Protein AF-A0A3A8P4K0-F1 (afdb_monomer_lite)

Foldseek 3Di:
DPPVVVVVVVVVLVVVLVVVLVPDDDPVVSVVVVVVSVVVVVVLVVVVVVPPPQQSVQVVVVCHSVHPPDPVPDDDPPDDPCLLVPFDLLLLLLLLLLLLLVLCVLQVLVVLLVLVLVCVVVVVFPDDDDPLNVLNVVLVVCVVVADDPVNSQLLCCLQPVDDDDDHDPPAHHPNCNVVLLLQLLVLLLQQLVQQVVLCVPVVDDDDPRRGPRDLVSNLVSLQVSSSSSSRRRDDCSSVNSVRSSVSSVSSLVSLQTPSLCVRQVHPHSSVSSQSSCVPPVVGGGPSVLSNLLSVLSSVVSSLSSPDSSPDPDPVVSCVSSNVSNVSSVSNLVSQCLHPNNVPDPPDDPVNCVVNVHDDPVVVD

Secondary structure (DSSP, 8-state):
--HHHHHHHHHHHHHHHHHHHHT---HHHHHHHHHHHHHHHHHHHHHHTTS-HHHHHHHHTTS-TT-SPPTTTS-------GGGTT--HHHHHHHHHHHHHHHHHHTTHHHHHHHHHHHHHTT-S---SSHHHHHHHHHHHTGGGSPPHHHHHHHHHHHH--SSSPPPTT----TTHHHHHHHHHHHHHHHHHHHHHHHHHH---SS----SS-HHHHHHHHHHHHHHHHHHS-STHHHHHHHHHHHHHHHHHHHTSHHHHHHTT-SSHHHHHHHHHHHHSSS---HHHHHHHHHHHHHHHHHHHH--S----HHHHHHHHTTHHHHHHHHHHHHHHSHHHHTSTT--HHHHHHTTPPPGGG--

Structure (mmCIF, N/CA/C/O backbone):
data_AF-A0A3A8P4K0-F1
#
_entry.id   AF-A0A3A8P4K0-F1
#
loop_
_atom_site.group_PDB
_atom_site.id
_atom_site.type_symbol
_atom_site.label_atom_id
_atom_site.label_alt_id
_atom_site.label_comp_id
_atom_site.label_asym_id
_atom_site.label_entity_id
_atom_site.label_seq_id
_atom_site.pdbx_PDB_ins_code
_atom_site.Cartn_x
_atom_site.Cartn_y
_atom_site.Cartn_z
_atom_site.occupancy
_atom_site.B_iso_or_equiv
_atom_site.auth_seq_id
_atom_site.auth_comp_id
_atom_site.auth_asym_id
_atom_site.auth_atom_id
_atom_site.pdbx_PDB_model_num
ATOM 1 N N . MET A 1 1 ? 43.597 -27.246 -51.447 1.00 44.84 1 MET A N 1
ATOM 2 C CA . MET A 1 1 ? 42.264 -27.846 -51.216 1.00 44.84 1 MET A CA 1
ATOM 3 C C . MET A 1 1 ? 42.474 -29.333 -50.995 1.00 44.84 1 MET A C 1
ATOM 5 O O . MET A 1 1 ? 43.061 -29.962 -51.866 1.00 44.84 1 MET A O 1
ATOM 9 N N . SER A 1 2 ? 42.143 -29.875 -49.819 1.00 38.47 2 SER A N 1
ATOM 10 C CA . SER A 1 2 ? 42.290 -31.319 -49.593 1.00 38.47 2 SER A CA 1
ATOM 11 C C . SER A 1 2 ? 41.204 -32.033 -50.402 1.00 38.47 2 SER A C 1
ATOM 13 O O . SER A 1 2 ? 40.048 -31.617 -50.393 1.00 38.47 2 SER A O 1
ATOM 15 N N . ILE A 1 3 ? 41.579 -33.081 -51.128 1.00 48.06 3 ILE A N 1
ATOM 16 C CA . ILE A 1 3 ? 40.696 -33.870 -52.005 1.00 48.06 3 ILE A CA 1
ATOM 17 C C . ILE A 1 3 ? 39.441 -34.377 -51.250 1.00 48.06 3 ILE A C 1
ATOM 19 O O . ILE A 1 3 ? 38.389 -34.578 -51.8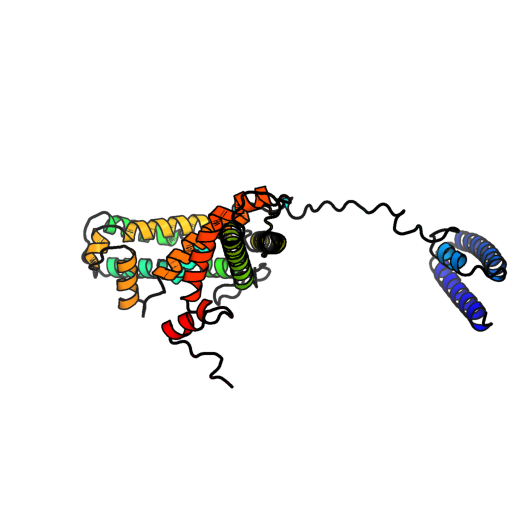48 1.00 48.06 3 ILE A O 1
ATOM 23 N N . GLY A 1 4 ? 39.501 -34.461 -49.914 1.00 52.75 4 GLY A N 1
ATOM 24 C CA . GLY A 1 4 ? 38.392 -34.894 -49.065 1.00 52.75 4 GLY A CA 1
ATOM 25 C C . GLY A 1 4 ? 37.209 -33.922 -48.935 1.00 52.75 4 GLY A C 1
ATOM 26 O O . GLY A 1 4 ? 36.108 -34.381 -48.639 1.00 52.75 4 GLY A O 1
ATOM 27 N N . THR A 1 5 ? 37.364 -32.608 -49.158 1.00 55.72 5 THR A N 1
ATOM 28 C CA . THR A 1 5 ? 36.230 -31.663 -49.020 1.00 55.72 5 THR A CA 1
ATOM 29 C C . THR A 1 5 ? 35.295 -31.679 -50.230 1.00 55.72 5 THR A C 1
ATOM 31 O O . THR A 1 5 ? 34.083 -31.560 -50.066 1.00 55.72 5 THR A O 1
ATOM 34 N N . ALA A 1 6 ? 35.831 -31.884 -51.436 1.00 55.81 6 ALA A N 1
ATOM 35 C CA . ALA A 1 6 ? 35.042 -31.974 -52.665 1.00 55.81 6 ALA A CA 1
ATOM 36 C C . ALA A 1 6 ? 34.204 -33.265 -52.719 1.00 55.81 6 ALA A C 1
ATOM 38 O O . ALA A 1 6 ? 33.018 -33.223 -53.045 1.00 55.81 6 ALA A O 1
ATOM 39 N N . GLU A 1 7 ? 34.782 -34.401 -52.313 1.00 65.50 7 GLU A N 1
ATOM 40 C CA . GLU A 1 7 ? 34.057 -35.676 -52.237 1.00 65.50 7 GLU A CA 1
ATOM 41 C C . GLU A 1 7 ? 32.948 -35.657 -51.174 1.00 65.50 7 GLU A C 1
ATOM 43 O O . GLU A 1 7 ? 31.868 -36.212 -51.386 1.00 65.50 7 GLU A O 1
ATOM 48 N N . ALA A 1 8 ? 33.180 -34.995 -50.035 1.00 65.81 8 ALA A N 1
ATOM 49 C CA . ALA A 1 8 ? 32.164 -34.837 -48.996 1.00 65.81 8 ALA A CA 1
ATOM 50 C C . ALA A 1 8 ? 30.967 -34.000 -49.487 1.00 65.81 8 ALA A C 1
ATOM 52 O O . ALA A 1 8 ? 29.817 -34.381 -49.255 1.00 65.81 8 ALA A O 1
ATOM 53 N N . LEU A 1 9 ? 31.225 -32.908 -50.218 1.00 60.09 9 LEU A N 1
ATOM 54 C CA . LEU A 1 9 ? 30.185 -32.065 -50.818 1.00 60.09 9 LEU A CA 1
ATOM 55 C C . LEU A 1 9 ? 29.363 -32.821 -51.870 1.00 60.09 9 LEU A C 1
ATOM 57 O O . LEU A 1 9 ? 28.135 -32.756 -51.845 1.00 60.09 9 LEU A O 1
ATOM 61 N N . GLN A 1 10 ? 30.011 -33.604 -52.737 1.00 69.81 10 GLN A N 1
ATOM 62 C CA . GLN A 1 10 ? 29.318 -34.427 -53.736 1.00 69.81 10 GLN A CA 1
ATOM 63 C C . GLN A 1 10 ? 28.408 -35.485 -53.095 1.00 69.81 10 GLN A C 1
ATOM 65 O O . GLN A 1 10 ? 27.288 -35.710 -53.561 1.00 69.81 10 GLN A O 1
ATOM 70 N N . ARG A 1 11 ? 28.848 -36.113 -51.995 1.00 75.38 11 ARG A N 1
ATOM 71 C CA . ARG A 1 11 ? 28.035 -37.097 -51.258 1.00 75.38 11 ARG A CA 1
ATOM 72 C C . ARG A 1 11 ? 26.811 -36.458 -50.608 1.00 75.38 11 ARG A C 1
ATOM 74 O O . ARG A 1 11 ? 25.717 -37.008 -50.732 1.00 75.38 11 ARG A O 1
ATOM 81 N N . LEU A 1 12 ? 26.981 -35.303 -49.962 1.00 75.31 12 LEU A N 1
ATOM 82 C CA . LEU A 1 12 ? 25.878 -34.565 -49.338 1.00 75.31 12 LEU A CA 1
ATOM 83 C C . LEU A 1 12 ? 24.854 -34.097 -50.377 1.00 75.31 12 LEU A C 1
ATOM 85 O O . LEU A 1 12 ? 23.656 -34.296 -50.190 1.00 75.31 12 LEU A O 1
ATOM 89 N N . PHE A 1 13 ? 25.315 -33.566 -51.511 1.00 71.94 13 PHE A N 1
ATOM 90 C CA . PHE A 1 13 ? 24.434 -33.134 -52.595 1.00 71.94 13 PHE A CA 1
ATOM 91 C C . PHE A 1 13 ? 23.664 -34.311 -53.214 1.00 71.94 13 PHE A C 1
ATOM 93 O O . PHE A 1 13 ? 22.455 -34.233 -53.431 1.00 71.94 13 PHE A O 1
ATOM 100 N N . SER A 1 14 ? 24.333 -35.453 -53.400 1.00 76.44 14 SER A N 1
ATOM 101 C CA . SER A 1 14 ? 23.706 -36.695 -53.876 1.00 76.44 14 SER A CA 1
ATOM 102 C C . SER A 1 14 ? 22.677 -37.264 -52.894 1.00 76.44 14 SER A C 1
ATOM 104 O O . SER A 1 14 ? 21.729 -37.943 -53.295 1.00 76.44 14 SER A O 1
ATOM 106 N N . GLN A 1 15 ? 22.863 -37.046 -51.592 1.00 81.06 15 GLN A N 1
ATOM 107 C CA . GLN A 1 15 ? 21.887 -37.429 -50.578 1.00 81.06 15 GLN A CA 1
ATOM 108 C C . GLN A 1 15 ? 20.673 -36.495 -50.604 1.00 81.06 15 GLN A C 1
ATOM 110 O O . GLN A 1 15 ? 19.550 -36.975 -50.743 1.00 81.06 15 GLN A O 1
ATOM 115 N N . TRP A 1 16 ? 20.896 -35.181 -50.587 1.00 80.06 16 TRP A N 1
ATOM 116 C CA . TRP A 1 16 ? 19.832 -34.179 -50.658 1.00 80.06 16 TRP A CA 1
ATOM 117 C C . TRP A 1 16 ? 18.970 -34.326 -51.920 1.00 80.06 16 TRP A C 1
ATOM 119 O O . TRP A 1 16 ? 17.744 -34.338 -51.842 1.00 80.06 16 TRP A O 1
ATOM 129 N N . LYS A 1 17 ? 19.590 -34.546 -53.087 1.00 77.00 17 LYS A N 1
ATOM 130 C CA . LYS A 1 17 ? 18.880 -34.779 -54.356 1.00 77.00 17 LYS A CA 1
ATOM 131 C C . LYS A 1 17 ? 17.919 -35.968 -54.270 1.00 77.00 17 LYS A C 1
ATOM 133 O O . LYS A 1 17 ? 16.814 -35.903 -54.803 1.00 77.00 17 LYS A O 1
ATOM 138 N N . ARG A 1 18 ? 18.313 -37.043 -53.577 1.00 78.44 18 ARG A N 1
ATOM 139 C CA . ARG A 1 18 ? 17.447 -38.212 -53.348 1.00 78.44 18 ARG A CA 1
ATOM 140 C C . ARG A 1 18 ? 16.276 -37.881 -52.425 1.00 78.44 18 ARG A C 1
ATOM 142 O O . ARG A 1 18 ? 15.163 -38.308 -52.707 1.00 78.44 18 ARG A O 1
ATOM 149 N N . GLU A 1 19 ? 16.511 -37.106 -51.372 1.00 79.19 19 GLU A N 1
ATOM 150 C CA . GLU A 1 19 ? 15.469 -36.686 -50.425 1.00 79.19 19 GLU A CA 1
ATOM 151 C C . GLU A 1 19 ? 14.439 -35.748 -51.079 1.00 79.19 19 GLU A C 1
ATOM 153 O O . GLU A 1 19 ? 13.236 -35.938 -50.913 1.00 79.19 19 GLU A O 1
ATOM 158 N N . VAL A 1 20 ? 14.885 -34.788 -51.895 1.00 74.94 20 VAL A N 1
ATOM 159 C CA . VAL A 1 20 ? 13.988 -33.871 -52.619 1.00 74.94 20 VAL A CA 1
ATOM 160 C C . VAL A 1 20 ? 13.149 -34.610 -53.659 1.00 74.94 20 VAL A C 1
ATOM 162 O O . VAL A 1 20 ? 11.939 -34.404 -53.727 1.00 74.94 20 VAL A O 1
ATOM 165 N N . LEU A 1 21 ? 13.756 -35.513 -54.438 1.00 74.44 21 LEU A N 1
ATOM 166 C CA . LEU A 1 21 ? 13.030 -36.289 -55.450 1.00 74.44 21 LEU A CA 1
ATOM 167 C C . LEU A 1 21 ? 12.043 -37.294 -54.832 1.00 74.44 21 LEU A C 1
ATOM 169 O O . LEU A 1 21 ? 11.020 -37.601 -55.449 1.00 74.44 21 LEU A O 1
ATOM 173 N N . ALA A 1 22 ? 12.302 -37.771 -53.610 1.00 76.81 22 ALA A N 1
ATOM 174 C CA . ALA A 1 22 ? 11.376 -38.635 -52.879 1.00 76.81 22 ALA A CA 1
ATOM 175 C C . ALA A 1 22 ? 10.067 -37.915 -52.497 1.00 76.81 22 ALA A C 1
ATOM 177 O O . ALA A 1 22 ? 9.015 -38.552 -52.484 1.00 76.81 22 ALA A O 1
ATOM 178 N N . ASN A 1 23 ? 10.112 -36.597 -52.265 1.00 73.56 23 ASN A N 1
ATOM 179 C CA . ASN A 1 23 ? 8.965 -35.793 -51.823 1.00 73.56 23 ASN A CA 1
ATOM 180 C C . ASN A 1 23 ? 8.036 -35.309 -52.954 1.00 73.56 23 ASN A C 1
ATOM 182 O O . ASN A 1 23 ? 6.981 -34.744 -52.672 1.00 73.56 23 ASN A O 1
ATOM 186 N N . VAL A 1 24 ? 8.392 -35.524 -54.223 1.00 75.06 24 VAL A N 1
ATOM 187 C CA . VAL A 1 24 ? 7.556 -35.153 -55.380 1.00 75.06 24 VAL A CA 1
ATOM 188 C C . VAL A 1 24 ? 6.712 -36.359 -55.788 1.00 75.06 24 VAL A C 1
ATOM 190 O O . VAL A 1 24 ? 7.262 -37.439 -55.947 1.00 75.06 24 VAL A O 1
ATOM 193 N N . SER A 1 25 ? 5.394 -36.223 -55.937 1.00 65.38 25 SER A N 1
ATOM 194 C CA . SER A 1 25 ? 4.486 -37.360 -56.182 1.00 65.38 25 SER A CA 1
ATOM 195 C C . SER A 1 25 ? 4.245 -37.680 -57.662 1.00 65.38 25 SER A C 1
ATOM 197 O O . SER A 1 25 ? 3.829 -38.797 -57.964 1.00 65.38 25 SER A O 1
ATOM 199 N N . SER A 1 26 ? 4.511 -36.746 -58.582 1.00 74.31 26 SER A N 1
ATOM 200 C CA . SER A 1 26 ? 4.302 -36.945 -60.019 1.00 74.31 26 SER A CA 1
ATOM 201 C C . SER A 1 26 ? 5.615 -37.268 -60.752 1.00 74.31 26 SER A C 1
ATOM 203 O O . SER A 1 26 ? 6.647 -36.623 -60.552 1.00 74.31 26 SER A O 1
ATOM 205 N N . ASP A 1 27 ? 5.596 -38.286 -61.619 1.00 69.75 27 ASP A N 1
ATOM 206 C CA . ASP A 1 27 ? 6.808 -38.755 -62.313 1.00 69.75 27 ASP A CA 1
ATOM 207 C C . ASP A 1 27 ? 7.283 -37.795 -63.418 1.00 69.75 27 ASP A C 1
ATOM 209 O O . ASP A 1 27 ? 8.471 -37.757 -63.745 1.00 69.75 27 ASP A O 1
ATOM 213 N N . VAL A 1 28 ? 6.380 -36.967 -63.954 1.00 71.69 28 VAL A N 1
ATOM 214 C CA . VAL A 1 28 ? 6.705 -35.951 -64.968 1.00 71.69 28 VAL A CA 1
ATOM 215 C C . VAL A 1 28 ? 7.456 -34.774 -64.336 1.00 71.69 28 VAL A C 1
ATOM 217 O O . VAL A 1 28 ? 8.510 -34.386 -64.839 1.00 71.69 28 VAL A O 1
ATOM 220 N N . GLU A 1 29 ? 6.993 -34.262 -63.190 1.00 70.69 29 GLU A N 1
ATOM 221 C CA . GLU A 1 29 ? 7.678 -33.171 -62.479 1.00 70.69 29 GLU A CA 1
ATOM 222 C C . GLU A 1 29 ? 9.011 -33.642 -61.887 1.00 70.69 29 GLU A C 1
ATOM 224 O O . GLU A 1 29 ? 9.989 -32.893 -61.903 1.00 70.69 29 GLU A O 1
ATOM 229 N N . ARG A 1 30 ? 9.099 -34.906 -61.440 1.00 72.69 30 ARG A N 1
ATOM 230 C CA . ARG A 1 30 ? 10.373 -35.519 -61.027 1.00 72.69 30 ARG A CA 1
ATOM 231 C C . ARG A 1 30 ? 11.410 -35.494 -62.144 1.00 72.69 30 ARG A C 1
ATOM 233 O O . ARG A 1 30 ? 12.556 -35.128 -61.889 1.00 72.69 30 ARG A O 1
ATOM 240 N N . ALA A 1 31 ? 11.032 -35.871 -63.365 1.00 73.56 31 ALA A N 1
ATOM 241 C CA . ALA A 1 31 ? 11.956 -35.915 -64.497 1.00 73.56 31 ALA A CA 1
ATOM 242 C C . ALA A 1 31 ? 12.445 -34.514 -64.904 1.00 73.56 31 ALA A C 1
ATOM 244 O O . ALA A 1 31 ? 13.610 -34.339 -65.272 1.00 73.56 31 ALA A O 1
ATOM 245 N N . GLU A 1 32 ? 11.576 -33.508 -64.814 1.00 78.62 32 GLU A N 1
ATOM 246 C CA . GLU A 1 32 ? 11.914 -32.122 -65.134 1.00 78.62 32 GLU A CA 1
ATOM 247 C C . GLU A 1 32 ? 12.803 -31.483 -64.058 1.00 78.62 32 GLU A C 1
ATOM 249 O O . GLU A 1 32 ? 13.857 -30.923 -64.376 1.00 78.62 32 GLU A O 1
ATOM 254 N N . LEU A 1 33 ? 12.473 -31.683 -62.779 1.00 76.81 33 LEU A N 1
ATOM 255 C CA . LEU A 1 33 ? 13.314 -31.274 -61.652 1.00 76.81 33 LEU A CA 1
ATOM 256 C C . LEU A 1 33 ? 14.677 -31.967 -61.680 1.00 76.81 33 LEU A C 1
ATOM 258 O O . LEU A 1 33 ? 15.701 -31.331 -61.446 1.00 76.81 33 LEU A O 1
ATOM 262 N N . GLN A 1 34 ? 14.729 -33.254 -62.025 1.00 77.81 34 GLN A N 1
ATOM 263 C CA . GLN A 1 34 ? 15.989 -33.986 -62.129 1.00 77.81 34 GLN A CA 1
ATOM 264 C C . GLN A 1 34 ? 16.901 -33.412 -63.222 1.00 77.81 34 GLN A C 1
ATOM 266 O O . GLN A 1 34 ? 18.114 -33.328 -63.008 1.00 77.81 34 GLN A O 1
ATOM 271 N N . LYS A 1 35 ? 16.341 -32.975 -64.360 1.00 79.94 35 LYS A N 1
ATOM 272 C CA . LYS A 1 35 ? 17.098 -32.291 -65.421 1.00 79.94 35 LYS A CA 1
ATOM 273 C C . LYS A 1 35 ? 17.620 -30.932 -64.961 1.00 79.94 35 LYS A C 1
ATOM 275 O O . LYS A 1 35 ? 18.798 -30.645 -65.161 1.00 79.94 35 LYS A O 1
ATOM 280 N N . GLN A 1 36 ? 16.782 -30.125 -64.312 1.00 77.69 36 GLN A N 1
ATOM 281 C CA . GLN A 1 36 ? 17.182 -28.809 -63.802 1.00 77.69 36 GLN A CA 1
ATOM 282 C C . GLN A 1 36 ? 18.269 -28.922 -62.722 1.00 77.69 36 GLN A C 1
ATOM 284 O O . GLN A 1 36 ? 19.252 -28.183 -62.749 1.00 77.69 36 GLN A O 1
ATOM 289 N N . LEU A 1 37 ? 18.146 -29.901 -61.821 1.00 76.06 37 LEU A N 1
ATOM 290 C CA . LEU A 1 37 ? 19.140 -30.173 -60.784 1.00 76.06 37 LEU A CA 1
ATOM 291 C C . LEU A 1 37 ? 20.459 -30.690 -61.366 1.00 76.06 37 LEU A C 1
ATOM 293 O O . LEU A 1 37 ? 21.514 -30.286 -60.896 1.00 76.06 37 LEU A O 1
ATOM 297 N N . ALA A 1 38 ? 20.423 -31.550 -62.389 1.00 74.69 38 ALA A N 1
ATOM 298 C CA . ALA A 1 38 ? 21.635 -32.040 -63.050 1.00 74.69 38 ALA A CA 1
ATOM 299 C C . ALA A 1 38 ? 22.376 -30.932 -63.820 1.00 74.69 38 ALA A C 1
ATOM 301 O O . ALA A 1 38 ? 23.604 -30.881 -63.786 1.00 74.69 38 ALA A O 1
ATOM 302 N N . LEU A 1 39 ? 21.642 -30.023 -64.472 1.00 77.31 39 LEU A N 1
ATOM 303 C CA . LEU A 1 39 ? 22.224 -28.847 -65.126 1.00 77.31 39 LEU A CA 1
ATOM 304 C C . LEU A 1 39 ? 22.904 -27.926 -64.106 1.00 77.31 39 LEU A C 1
ATOM 306 O O . LEU A 1 39 ? 24.055 -27.541 -64.299 1.00 77.31 39 LEU A O 1
ATOM 310 N N . ARG A 1 40 ? 22.236 -27.644 -62.981 1.00 67.25 40 ARG A N 1
ATOM 311 C CA . ARG A 1 40 ? 22.815 -26.825 -61.908 1.00 67.25 40 ARG A CA 1
ATOM 312 C C . ARG A 1 40 ? 23.999 -27.485 -61.216 1.00 67.25 40 ARG A C 1
ATOM 314 O O . ARG A 1 40 ? 24.968 -26.804 -60.912 1.00 67.25 40 ARG A O 1
ATOM 321 N N . GLU A 1 41 ? 23.964 -28.796 -61.011 1.00 71.19 41 GLU A N 1
ATOM 322 C CA . GLU A 1 41 ? 25.090 -29.562 -60.467 1.00 71.19 41 GLU A CA 1
ATOM 323 C C . GLU A 1 41 ? 26.337 -29.447 -61.359 1.00 71.19 41 GLU A C 1
ATOM 325 O O . GLU A 1 41 ? 27.434 -29.206 -60.857 1.00 71.19 41 GLU A O 1
ATOM 330 N N . GLY A 1 42 ? 26.164 -29.533 -62.683 1.00 68.06 42 GLY A N 1
ATOM 331 C CA . GLY A 1 42 ? 27.246 -29.333 -63.650 1.00 68.06 42 GLY A CA 1
ATOM 332 C C . GLY A 1 42 ? 27.833 -27.919 -63.614 1.00 68.06 42 GLY A C 1
ATOM 333 O O . GLY A 1 42 ? 29.053 -27.761 -63.587 1.00 68.06 42 GLY A O 1
ATOM 334 N N . GLU A 1 43 ? 26.982 -26.892 -63.543 1.00 67.50 43 GLU A N 1
ATOM 335 C CA . GLU A 1 43 ? 27.415 -25.491 -63.408 1.00 67.50 43 GLU A CA 1
ATOM 336 C C . GLU A 1 43 ? 28.159 -25.228 -62.088 1.00 67.50 43 GLU A C 1
ATOM 338 O O . GLU A 1 43 ? 29.146 -24.489 -62.060 1.00 67.50 43 GLU A O 1
ATOM 343 N N . LEU A 1 44 ? 27.715 -25.847 -60.992 1.00 60.16 44 LEU A N 1
ATOM 344 C CA . LEU A 1 44 ? 28.314 -25.698 -59.664 1.00 60.16 44 LEU A CA 1
ATOM 345 C C . LEU A 1 44 ? 29.660 -26.422 -59.550 1.00 60.16 44 LEU A C 1
ATOM 347 O O . LEU A 1 44 ? 30.590 -25.895 -58.946 1.00 60.16 44 LEU A O 1
ATOM 351 N N . LEU A 1 45 ? 29.805 -27.599 -60.163 1.00 66.12 45 LEU A N 1
ATOM 352 C CA . LEU A 1 45 ? 31.084 -28.314 -60.202 1.00 66.12 45 LEU A CA 1
ATOM 353 C C . LEU A 1 45 ? 32.111 -27.608 -61.097 1.00 66.12 45 LEU A C 1
ATOM 355 O O . LEU A 1 45 ? 33.285 -27.554 -60.737 1.00 66.12 45 LEU A O 1
ATOM 359 N N . ALA A 1 46 ? 31.670 -27.027 -62.217 1.00 64.69 46 ALA A N 1
ATOM 360 C CA . ALA A 1 46 ? 32.531 -26.246 -63.106 1.00 64.69 46 ALA A CA 1
ATOM 361 C C . ALA A 1 46 ? 32.982 -24.914 -62.478 1.00 64.69 46 ALA A C 1
ATOM 363 O O . ALA A 1 46 ? 34.110 -24.482 -62.686 1.00 64.69 46 ALA A O 1
ATOM 364 N N . SER A 1 47 ? 32.131 -24.273 -61.672 1.00 57.25 47 SER A N 1
ATOM 365 C CA . SER A 1 47 ? 32.485 -23.039 -60.950 1.00 57.25 47 SER A CA 1
ATOM 366 C C . SER A 1 47 ? 33.275 -23.293 -59.657 1.00 57.25 47 SER A C 1
ATOM 368 O O . SER A 1 47 ? 34.018 -22.422 -59.206 1.00 57.25 47 SER A O 1
ATOM 370 N N . ALA A 1 48 ? 33.196 -24.499 -59.082 1.00 53.25 48 ALA A N 1
ATOM 371 C CA . ALA A 1 48 ? 33.988 -24.902 -57.919 1.00 53.25 48 ALA A CA 1
ATOM 372 C C . ALA A 1 48 ? 35.485 -25.118 -58.211 1.00 53.25 48 ALA A C 1
ATOM 374 O O . ALA A 1 48 ? 36.301 -25.004 -57.291 1.00 53.25 48 ALA A O 1
ATOM 375 N N . SER A 1 49 ? 35.875 -25.392 -59.463 1.00 56.75 49 SER A N 1
ATOM 376 C CA . SER A 1 49 ? 37.288 -25.537 -59.847 1.00 56.75 49 SER A CA 1
ATOM 377 C C . SER A 1 49 ? 38.064 -24.216 -59.923 1.00 56.75 49 SER A C 1
ATOM 379 O O . SER A 1 49 ? 39.290 -24.251 -59.858 1.00 56.75 49 SER A O 1
ATOM 381 N N . ASP A 1 50 ? 37.380 -23.068 -59.969 1.00 56.69 50 ASP A N 1
ATOM 382 C CA . ASP A 1 50 ? 37.992 -21.731 -60.092 1.00 56.69 50 ASP A CA 1
ATOM 383 C C . ASP A 1 50 ? 38.421 -21.099 -58.746 1.00 56.69 50 ASP A C 1
ATOM 385 O O . ASP A 1 50 ? 38.872 -19.957 -58.690 1.00 56.69 50 ASP A O 1
ATOM 389 N N . GLY A 1 51 ? 38.328 -21.830 -57.627 1.00 53.28 51 GLY A N 1
ATOM 390 C CA . GLY A 1 51 ? 38.960 -21.445 -56.353 1.00 53.28 51 GLY A CA 1
ATOM 391 C C . GLY A 1 51 ? 38.268 -20.341 -55.534 1.00 53.28 51 GLY A C 1
ATOM 392 O O . GLY A 1 51 ? 38.711 -20.049 -54.423 1.00 53.28 51 GLY A O 1
ATOM 393 N N . SER A 1 52 ? 37.156 -19.773 -56.007 1.00 53.44 52 SER A N 1
ATOM 394 C CA . SER A 1 52 ? 36.322 -18.808 -55.269 1.00 53.44 52 SER A CA 1
ATOM 395 C C . SER A 1 52 ? 35.286 -19.520 -54.385 1.00 53.44 52 SER A C 1
ATOM 397 O O . SER A 1 52 ? 34.108 -19.621 -54.719 1.00 53.44 52 SER A O 1
ATOM 399 N N . THR A 1 53 ? 35.708 -20.053 -53.239 1.00 53.66 53 THR A N 1
ATOM 400 C CA . THR A 1 53 ? 34.839 -20.874 -52.370 1.00 53.66 53 THR A CA 1
ATOM 401 C C . THR A 1 53 ? 33.813 -20.086 -51.552 1.00 53.66 53 THR A C 1
ATOM 403 O O . THR A 1 53 ? 32.823 -20.665 -51.105 1.00 53.66 53 THR A O 1
ATOM 406 N N . ALA A 1 54 ? 34.006 -18.777 -51.365 1.00 52.97 54 ALA A N 1
ATOM 407 C CA . ALA A 1 54 ? 33.114 -17.949 -50.549 1.00 52.97 54 ALA A CA 1
ATOM 408 C C . ALA A 1 54 ? 31.758 -17.668 -51.225 1.00 52.97 54 ALA A C 1
ATOM 410 O O . ALA A 1 54 ? 30.732 -17.657 -50.549 1.00 52.97 54 ALA A O 1
ATOM 411 N N . SER A 1 55 ? 31.741 -17.500 -52.551 1.00 53.81 55 SER A N 1
ATOM 412 C CA . SER A 1 55 ? 30.527 -17.210 -53.330 1.00 53.81 55 SER A CA 1
ATOM 413 C C . SER A 1 55 ? 29.662 -18.447 -53.603 1.00 53.81 55 SER A C 1
ATOM 415 O O . SER A 1 55 ? 28.465 -18.324 -53.844 1.00 53.81 55 SER A O 1
ATOM 417 N N . LEU A 1 56 ? 30.239 -19.653 -53.536 1.00 57.25 56 LEU A N 1
ATOM 418 C CA . LEU A 1 56 ? 29.524 -20.913 -53.780 1.00 57.25 56 LEU A CA 1
ATOM 419 C C . LEU A 1 56 ? 28.560 -21.263 -52.642 1.00 57.25 56 LEU A C 1
ATOM 421 O O . LEU A 1 56 ? 27.460 -21.752 -52.885 1.00 57.25 56 LEU A O 1
ATOM 425 N N . PHE A 1 57 ? 28.951 -20.994 -51.393 1.00 60.09 57 PHE A N 1
ATOM 426 C CA . PHE A 1 57 ? 28.095 -21.268 -50.238 1.00 60.09 57 PHE A CA 1
ATOM 427 C C . PHE A 1 57 ? 26.931 -20.272 -50.131 1.00 60.09 57 PHE A C 1
ATOM 429 O O . PHE A 1 57 ? 25.819 -20.663 -49.782 1.00 60.09 57 PHE A O 1
ATOM 436 N N . SER A 1 58 ? 27.151 -18.997 -50.465 1.00 60.62 58 SER A N 1
ATOM 437 C CA . SER A 1 58 ? 26.085 -17.990 -50.468 1.00 60.62 58 SER A CA 1
ATOM 438 C C . SER A 1 58 ? 25.058 -18.226 -51.573 1.00 60.62 58 SER A C 1
ATOM 440 O O . SER A 1 58 ? 23.864 -18.059 -51.331 1.00 60.62 58 SER A O 1
ATOM 442 N N . ASP A 1 59 ? 25.496 -18.676 -52.751 1.00 64.12 59 ASP A N 1
ATOM 443 C CA . ASP A 1 59 ? 24.598 -19.012 -53.859 1.00 64.12 59 ASP A CA 1
ATOM 444 C C . ASP A 1 59 ? 23.759 -20.266 -53.537 1.00 64.12 59 ASP A C 1
ATOM 446 O O . ASP A 1 59 ? 22.550 -20.280 -53.759 1.00 64.12 59 ASP A O 1
ATOM 450 N N . LEU A 1 60 ? 24.356 -21.273 -52.878 1.00 67.06 60 LEU A N 1
ATOM 451 C CA . LEU A 1 60 ? 23.639 -22.450 -52.357 1.00 67.06 60 LEU A CA 1
ATOM 452 C C . LEU A 1 60 ? 22.587 -22.104 -51.287 1.00 67.06 60 LEU A C 1
ATOM 454 O O . LEU A 1 60 ? 21.561 -22.774 -51.198 1.00 67.06 60 LEU A O 1
ATOM 458 N N . MET A 1 61 ? 22.820 -21.059 -50.491 1.00 65.75 61 MET A N 1
ATOM 459 C CA . MET A 1 61 ? 21.887 -20.564 -49.468 1.00 65.75 61 MET A CA 1
ATOM 460 C C . MET A 1 61 ? 20.817 -19.607 -50.030 1.00 65.75 61 MET A C 1
ATOM 462 O O . MET A 1 61 ? 20.020 -19.070 -49.262 1.00 65.75 61 MET A O 1
ATOM 466 N N . GLY A 1 62 ? 20.793 -19.367 -51.348 1.00 67.69 62 GLY A N 1
ATOM 467 C CA . GLY A 1 62 ? 19.839 -18.459 -51.993 1.00 67.69 62 GLY A CA 1
ATOM 468 C C . GLY A 1 62 ? 20.133 -16.969 -51.778 1.00 67.69 62 GLY A C 1
ATOM 469 O O . GLY A 1 62 ? 19.268 -16.135 -52.027 1.00 67.69 62 GLY A O 1
ATOM 470 N N . LEU A 1 63 ? 21.342 -16.624 -51.324 1.00 67.56 63 LEU A N 1
ATOM 471 C CA . LEU A 1 63 ? 21.796 -15.242 -51.113 1.00 67.56 63 LEU A CA 1
ATOM 472 C C . LEU A 1 63 ? 22.416 -14.631 -52.382 1.00 67.56 63 LEU A C 1
ATOM 474 O O . LEU A 1 63 ? 22.770 -13.457 -52.398 1.00 67.56 63 LEU A O 1
ATOM 478 N N . GLY A 1 64 ? 22.511 -15.419 -53.457 1.00 68.50 64 GLY A N 1
ATOM 479 C CA . GLY A 1 64 ? 23.029 -15.004 -54.753 1.00 68.50 64 GLY A CA 1
ATOM 480 C C . GLY A 1 64 ? 24.558 -14.982 -54.839 1.00 68.50 64 GLY A C 1
ATOM 481 O O . GLY A 1 64 ? 25.290 -15.205 -53.868 1.00 68.50 64 GLY A O 1
ATOM 482 N N . LYS A 1 65 ? 25.039 -14.694 -56.054 1.00 61.50 65 LYS A N 1
ATOM 483 C CA . LYS A 1 65 ? 26.466 -14.696 -56.424 1.00 61.50 65 LYS A CA 1
ATOM 484 C C . LYS A 1 65 ? 27.294 -13.617 -55.722 1.00 61.50 65 LYS A C 1
ATOM 486 O O . LYS A 1 65 ? 28.509 -13.765 -55.628 1.00 61.50 65 LYS A O 1
ATOM 491 N N . GLU A 1 66 ? 26.650 -12.557 -55.235 1.00 63.19 66 GLU A N 1
ATOM 492 C CA . GLU A 1 66 ? 27.306 -11.430 -54.556 1.00 63.19 66 GLU A CA 1
ATOM 493 C C . GLU A 1 66 ? 27.494 -11.645 -53.044 1.00 63.19 66 GLU A C 1
ATOM 495 O O . GLU A 1 66 ? 28.104 -10.814 -52.375 1.00 63.19 66 GLU A O 1
ATOM 500 N N . GLY A 1 67 ? 27.047 -12.782 -52.499 1.00 66.00 67 GLY A N 1
ATOM 501 C CA . GLY A 1 67 ? 27.142 -13.048 -51.066 1.00 66.00 67 GLY A CA 1
ATOM 502 C C . GLY A 1 67 ? 25.986 -12.447 -50.268 1.00 66.00 67 GLY A C 1
ATOM 503 O O . GLY A 1 67 ? 25.096 -11.795 -50.806 1.00 66.00 67 GLY A O 1
ATOM 504 N N . ALA A 1 68 ? 25.983 -12.681 -48.954 1.00 66.69 68 ALA A N 1
ATOM 505 C CA . ALA A 1 68 ? 25.026 -12.016 -48.077 1.00 66.69 68 ALA A CA 1
ATOM 506 C C . ALA A 1 68 ? 25.242 -10.490 -48.149 1.00 66.69 68 ALA A C 1
ATOM 508 O O . ALA A 1 68 ? 26.393 -10.058 -48.010 1.00 66.69 68 ALA A O 1
ATOM 509 N N . PRO A 1 69 ? 24.184 -9.672 -48.310 1.00 69.75 69 PRO A N 1
ATOM 510 C CA . PRO A 1 69 ? 24.314 -8.226 -48.184 1.00 69.75 69 PRO A CA 1
ATOM 511 C C . PRO A 1 69 ? 24.962 -7.888 -46.835 1.00 69.75 69 PRO A C 1
ATOM 513 O O . PRO A 1 69 ? 24.665 -8.518 -45.815 1.00 69.75 69 PRO A O 1
ATOM 516 N N . SER A 1 70 ? 25.871 -6.910 -46.818 1.00 69.25 70 SER A N 1
ATOM 517 C CA . SER A 1 70 ? 26.507 -6.469 -45.574 1.00 69.25 70 SER A CA 1
ATOM 518 C C . SER A 1 70 ? 25.437 -6.011 -44.577 1.00 69.25 70 SER A C 1
ATOM 520 O O . SER A 1 70 ? 24.418 -5.446 -44.978 1.00 69.25 70 SER A O 1
ATOM 522 N N . PHE A 1 71 ? 25.650 -6.224 -43.274 1.00 70.00 71 PHE A N 1
ATOM 523 C CA . PHE A 1 71 ? 24.661 -5.877 -42.238 1.00 70.00 71 PHE A CA 1
ATOM 524 C C . PHE A 1 71 ? 24.230 -4.399 -42.243 1.00 70.00 71 PHE A C 1
ATOM 526 O O . PHE A 1 71 ? 23.158 -4.084 -41.729 1.00 70.00 71 PHE A O 1
ATOM 533 N N . ASP A 1 72 ? 25.023 -3.511 -42.845 1.00 73.94 72 ASP A N 1
ATOM 534 C CA . ASP A 1 72 ? 24.691 -2.093 -43.026 1.00 73.94 72 ASP A CA 1
ATOM 535 C C . ASP A 1 72 ? 23.678 -1.847 -44.158 1.00 73.94 72 ASP A C 1
ATOM 537 O O . ASP A 1 72 ? 22.937 -0.869 -44.122 1.00 73.94 72 ASP A O 1
ATOM 541 N N . SER A 1 73 ? 23.617 -2.742 -45.148 1.00 74.06 73 SER A N 1
ATOM 542 C CA . SER A 1 73 ? 22.668 -2.678 -46.272 1.00 74.06 73 SER A CA 1
ATOM 543 C C . SER A 1 73 ? 21.326 -3.359 -45.979 1.00 74.06 73 SER A C 1
ATOM 545 O O . SER A 1 73 ? 20.356 -3.182 -46.718 1.00 74.06 73 SER A O 1
ATOM 547 N N . ILE A 1 74 ? 21.238 -4.107 -44.875 1.00 78.12 74 ILE A N 1
ATOM 548 C CA . ILE A 1 74 ? 19.988 -4.711 -44.415 1.00 78.12 74 ILE A CA 1
ATOM 549 C C . ILE A 1 74 ? 19.160 -3.625 -43.727 1.00 78.12 74 ILE A C 1
ATOM 551 O O . ILE A 1 74 ? 19.511 -3.144 -42.648 1.00 78.12 74 ILE A O 1
ATOM 555 N N . SER A 1 75 ? 18.030 -3.258 -44.338 1.00 76.50 75 SER A N 1
ATOM 556 C CA . SER A 1 75 ? 17.052 -2.381 -43.695 1.00 76.50 75 SER A CA 1
ATOM 557 C C . SER A 1 75 ? 16.568 -3.042 -42.406 1.00 76.50 75 SER A C 1
ATOM 559 O O . SER A 1 75 ? 15.943 -4.105 -42.427 1.00 76.50 75 SER A O 1
ATOM 561 N N . ARG A 1 76 ? 16.916 -2.446 -41.262 1.00 77.06 76 ARG A N 1
ATOM 562 C CA . ARG A 1 76 ? 16.489 -2.963 -39.963 1.00 77.06 76 ARG A CA 1
ATOM 563 C C . ARG A 1 76 ? 14.983 -2.736 -39.840 1.00 77.06 76 ARG A C 1
ATOM 565 O O . ARG A 1 76 ? 14.548 -1.596 -40.023 1.00 77.06 76 ARG A O 1
ATOM 572 N N . PRO A 1 77 ? 14.187 -3.766 -39.503 1.00 76.62 77 PRO A N 1
ATOM 573 C CA . PRO A 1 77 ? 12.774 -3.555 -39.249 1.00 76.62 77 PRO A CA 1
ATOM 574 C C . PRO A 1 77 ? 12.636 -2.565 -38.093 1.00 76.62 77 PRO A C 1
ATOM 576 O O . PRO A 1 77 ? 13.251 -2.734 -37.036 1.00 76.62 77 PRO A O 1
ATOM 579 N N . MET A 1 78 ? 11.848 -1.513 -38.301 1.00 72.62 78 MET A N 1
ATOM 580 C CA . MET A 1 78 ? 11.528 -0.581 -37.231 1.00 72.62 78 MET A CA 1
ATOM 581 C C . MET A 1 78 ? 10.583 -1.296 -36.266 1.00 72.62 78 MET A C 1
ATOM 583 O O . MET A 1 78 ? 9.396 -1.451 -36.541 1.00 72.62 78 MET A O 1
ATOM 587 N N . LEU A 1 79 ? 11.130 -1.791 -35.158 1.00 72.31 79 LEU A N 1
ATOM 588 C CA . LEU A 1 79 ? 10.338 -2.389 -34.091 1.00 72.31 79 LEU A CA 1
ATOM 589 C C . LEU A 1 79 ? 9.632 -1.262 -33.336 1.00 72.31 79 LEU A C 1
ATOM 591 O O . LEU A 1 79 ? 10.266 -0.512 -32.592 1.00 72.31 79 LEU A O 1
ATOM 595 N N . VAL A 1 80 ? 8.324 -1.130 -33.547 1.00 68.38 80 VAL A N 1
ATOM 596 C CA . VAL A 1 80 ? 7.472 -0.285 -32.708 1.00 68.38 80 VAL A CA 1
ATOM 597 C C . VAL A 1 80 ? 7.239 -1.041 -31.403 1.00 68.38 80 VAL A C 1
ATOM 599 O O . VAL A 1 80 ? 6.799 -2.185 -31.418 1.00 68.38 80 VAL A O 1
ATOM 602 N N . GLN A 1 81 ? 7.600 -0.432 -30.275 1.00 65.25 81 GLN A N 1
ATOM 603 C CA . GLN A 1 81 ? 7.362 -0.997 -28.946 1.00 65.25 81 GLN A CA 1
ATOM 604 C C . GLN A 1 81 ? 5.915 -0.693 -28.533 1.00 65.25 81 GLN A C 1
ATOM 606 O O . GLN A 1 81 ? 5.652 0.301 -27.862 1.00 65.25 81 GLN A O 1
ATOM 611 N N . ASP A 1 82 ? 4.978 -1.524 -28.980 1.00 62.75 82 ASP A N 1
ATOM 612 C CA . ASP A 1 82 ? 3.532 -1.407 -28.735 1.00 62.75 82 ASP A CA 1
ATOM 613 C C . ASP A 1 82 ? 3.087 -1.981 -27.374 1.00 62.75 82 ASP A C 1
ATOM 615 O O . ASP A 1 82 ? 2.007 -1.659 -26.880 1.00 62.75 82 ASP A O 1
ATOM 619 N N . PHE A 1 83 ? 3.946 -2.758 -26.705 1.00 58.66 83 PHE A N 1
ATOM 620 C CA . PHE A 1 83 ? 3.673 -3.357 -25.389 1.00 58.66 83 PHE A CA 1
ATOM 621 C C . PHE A 1 83 ? 3.312 -2.348 -24.281 1.00 58.66 83 PHE A C 1
ATOM 623 O O . PHE A 1 83 ? 2.660 -2.721 -23.307 1.00 58.66 83 PHE A O 1
ATOM 630 N N . ASP A 1 84 ? 3.726 -1.085 -24.410 1.00 57.81 84 ASP A N 1
ATOM 631 C CA . ASP A 1 84 ? 3.434 -0.035 -23.426 1.00 57.81 84 ASP A CA 1
ATOM 632 C C . ASP A 1 84 ? 2.059 0.626 -23.630 1.00 57.81 84 ASP A C 1
ATOM 634 O O . ASP A 1 84 ? 1.558 1.271 -22.703 1.00 57.81 84 ASP A O 1
ATOM 638 N N . GLU A 1 85 ? 1.463 0.495 -24.824 1.00 63.03 85 GLU A N 1
ATOM 639 C CA . GLU A 1 85 ? 0.161 1.087 -25.182 1.00 63.03 85 GLU A CA 1
ATOM 640 C C . GLU A 1 85 ? -1.023 0.233 -24.710 1.00 63.03 85 GLU A C 1
ATOM 642 O O . GLU A 1 85 ? -2.125 0.749 -24.546 1.00 63.03 85 GLU A O 1
ATOM 647 N N . SER A 1 86 ? -0.808 -1.055 -24.424 1.00 68.50 86 SER A N 1
ATOM 648 C CA . SER A 1 86 ? -1.864 -1.957 -23.944 1.00 68.50 86 SER A CA 1
ATOM 649 C C . SER A 1 86 ? -2.139 -1.873 -22.438 1.00 68.50 86 SER A C 1
ATOM 651 O O . SER A 1 86 ? -3.004 -2.594 -21.945 1.00 68.50 86 SER A O 1
ATOM 653 N N . VAL A 1 87 ? -1.392 -1.050 -21.695 1.00 77.12 87 VAL A N 1
ATOM 654 C CA . VAL A 1 87 ? -1.481 -0.974 -20.229 1.00 77.12 87 VAL A CA 1
ATOM 655 C C . VAL A 1 87 ? -2.691 -0.149 -19.793 1.00 77.12 87 VAL A C 1
ATOM 657 O O . VAL A 1 87 ? -2.869 0.987 -20.232 1.00 77.12 87 VAL A O 1
ATOM 660 N N . ILE A 1 88 ? -3.494 -0.688 -18.874 1.00 84.31 88 ILE A N 1
ATOM 661 C CA . ILE A 1 88 ? -4.720 -0.030 -18.406 1.00 84.31 88 ILE A CA 1
ATOM 662 C C . ILE A 1 88 ? -4.441 0.766 -17.121 1.00 84.31 88 ILE A C 1
ATOM 664 O O . ILE A 1 88 ? -4.347 0.207 -16.028 1.00 84.31 88 ILE A O 1
ATOM 668 N N . GLU A 1 89 ? -4.390 2.096 -17.229 1.00 87.88 89 GLU A N 1
ATOM 669 C CA . GLU A 1 89 ? -4.068 3.016 -16.119 1.00 87.88 89 GLU A CA 1
ATOM 670 C C . GLU A 1 89 ? -4.966 2.832 -14.887 1.00 87.88 89 GLU A C 1
ATOM 672 O O . GLU A 1 89 ? -4.493 2.811 -13.750 1.00 87.88 89 GLU A O 1
ATOM 677 N N . THR A 1 90 ? -6.267 2.601 -15.088 1.00 89.19 90 THR A N 1
ATOM 678 C CA . THR A 1 90 ? -7.217 2.406 -13.979 1.00 89.19 90 THR A CA 1
ATOM 679 C C . THR A 1 90 ? -6.870 1.198 -13.103 1.00 89.19 90 THR A C 1
ATOM 681 O O . THR A 1 90 ? -7.104 1.227 -11.893 1.00 89.19 90 THR A O 1
ATOM 684 N N . GLN A 1 91 ? -6.262 0.151 -13.672 1.00 88.88 91 GLN A N 1
ATOM 685 C CA . GLN A 1 91 ? -5.809 -1.022 -12.916 1.00 88.88 91 GLN A CA 1
ATOM 686 C C . GLN A 1 91 ? -4.549 -0.719 -12.101 1.00 88.88 91 GLN A C 1
ATOM 688 O O . GLN A 1 91 ? -4.397 -1.200 -10.971 1.00 88.88 91 GLN A O 1
ATOM 693 N N . LEU A 1 92 ? -3.661 0.119 -12.635 1.00 91.88 92 LEU A N 1
ATOM 694 C CA . LEU A 1 92 ? -2.463 0.567 -11.931 1.00 91.88 92 LEU A CA 1
ATOM 695 C C . LEU A 1 92 ? -2.834 1.426 -10.714 1.00 91.88 92 LEU A C 1
ATOM 697 O O . LEU A 1 92 ? -2.375 1.143 -9.606 1.00 91.88 92 LEU A O 1
ATOM 701 N N . HIS A 1 93 ? -3.753 2.382 -10.874 1.00 94.00 93 HIS A N 1
ATOM 702 C CA . HIS A 1 93 ? -4.274 3.176 -9.753 1.00 94.00 93 HIS A CA 1
ATOM 703 C C . HIS A 1 93 ? -4.969 2.315 -8.699 1.00 94.00 93 HIS A C 1
ATOM 705 O O . HIS A 1 93 ? -4.740 2.474 -7.499 1.00 94.00 93 HIS A O 1
ATOM 711 N N . ALA A 1 94 ? -5.762 1.328 -9.123 1.00 93.75 94 ALA A N 1
ATOM 712 C CA . ALA A 1 94 ? -6.365 0.378 -8.192 1.00 93.75 94 ALA A CA 1
ATOM 713 C C . ALA A 1 94 ? -5.315 -0.434 -7.420 1.00 93.75 94 ALA A C 1
ATOM 715 O O . ALA A 1 94 ? -5.560 -0.874 -6.298 1.00 93.75 94 ALA A O 1
ATOM 716 N N . THR A 1 95 ? -4.127 -0.626 -7.985 1.00 94.19 95 THR A N 1
ATOM 717 C CA . THR A 1 95 ? -3.025 -1.292 -7.291 1.00 94.19 95 THR A CA 1
ATOM 718 C C . THR A 1 95 ? -2.390 -0.381 -6.245 1.00 94.19 95 THR A C 1
ATOM 720 O O . THR A 1 95 ? -2.080 -0.845 -5.146 1.00 94.19 95 THR A O 1
ATOM 723 N N . ALA A 1 96 ? -2.257 0.916 -6.531 1.00 95.88 96 ALA A N 1
ATOM 724 C CA . ALA A 1 96 ? -1.809 1.905 -5.553 1.00 95.88 96 ALA A CA 1
ATOM 725 C C . ALA A 1 96 ? -2.749 1.965 -4.334 1.00 95.88 96 ALA A C 1
ATOM 727 O O . ALA A 1 96 ? -2.297 1.903 -3.187 1.00 95.88 96 ALA A O 1
ATOM 728 N N . GLU A 1 97 ? -4.061 1.984 -4.571 1.00 96.31 97 GLU A N 1
ATOM 729 C CA . GLU A 1 97 ? -5.066 1.942 -3.501 1.00 96.31 97 GLU A CA 1
ATOM 730 C C . GLU A 1 97 ? -5.089 0.580 -2.781 1.00 96.31 97 GLU A C 1
ATOM 732 O O . GLU A 1 97 ? -5.196 0.515 -1.555 1.00 96.31 97 GLU A O 1
ATOM 737 N N . LEU A 1 98 ? -4.887 -0.534 -3.494 1.00 96.69 98 LEU A N 1
ATOM 738 C CA . LEU A 1 98 ? -4.775 -1.854 -2.864 1.00 96.69 98 LEU A CA 1
ATOM 739 C C . LEU A 1 98 ? -3.564 -1.938 -1.926 1.00 96.69 98 LEU A C 1
ATOM 741 O O . LEU A 1 98 ? -3.639 -2.569 -0.870 1.00 96.69 98 LEU A O 1
ATOM 745 N N . TYR A 1 99 ? -2.450 -1.300 -2.289 1.00 97.00 99 TYR A N 1
ATOM 746 C CA . TYR A 1 99 ? -1.270 -1.213 -1.437 1.00 97.00 99 TYR A CA 1
ATOM 747 C C . TYR A 1 99 ? -1.563 -0.408 -0.162 1.00 97.00 99 TYR A C 1
ATOM 749 O O . TYR A 1 99 ? -1.195 -0.836 0.936 1.00 97.00 99 TYR A O 1
ATOM 757 N N . TYR A 1 100 ? -2.287 0.708 -0.286 1.00 97.00 100 TYR A N 1
ATOM 758 C CA . TYR A 1 100 ? -2.755 1.497 0.856 1.00 97.00 100 TYR A CA 1
ATOM 759 C C . TYR A 1 100 ? -3.615 0.656 1.811 1.00 97.00 100 TYR A C 1
ATOM 761 O O . TYR A 1 100 ? -3.358 0.604 3.020 1.00 97.00 100 TYR A O 1
ATOM 769 N N . ILE A 1 101 ? -4.579 -0.084 1.260 1.00 96.94 101 ILE A N 1
ATOM 770 C CA . ILE A 1 101 ? -5.446 -1.008 2.000 1.00 96.94 101 ILE A CA 1
ATOM 771 C C . ILE A 1 101 ? -4.623 -2.104 2.691 1.00 96.94 101 ILE A C 1
ATOM 773 O O . ILE A 1 101 ? -4.845 -2.391 3.870 1.00 96.94 101 ILE A O 1
ATOM 777 N N . TYR A 1 102 ? -3.649 -2.699 1.995 1.00 96.31 102 TYR A N 1
ATOM 778 C CA . TYR A 1 102 ? -2.784 -3.739 2.553 1.00 96.31 102 TYR A CA 1
ATOM 779 C C . TYR A 1 102 ? -2.040 -3.257 3.803 1.00 96.31 102 TYR A C 1
ATOM 781 O O . TYR A 1 102 ? -2.004 -3.965 4.814 1.00 96.31 102 TYR A O 1
ATOM 789 N N . GLN A 1 103 ? -1.483 -2.043 3.774 1.00 95.94 103 GLN A N 1
ATOM 790 C CA . GLN A 1 103 ? -0.796 -1.490 4.941 1.00 95.94 103 GLN A CA 1
ATOM 791 C C . GLN A 1 103 ? -1.750 -1.300 6.128 1.00 95.94 103 GLN A C 1
ATOM 793 O O . GLN A 1 103 ? -1.386 -1.630 7.259 1.00 95.94 103 GLN A O 1
ATOM 798 N N . HIS A 1 104 ? -2.996 -0.886 5.883 1.00 95.56 104 HIS A N 1
ATOM 799 C CA . HIS A 1 104 ? -4.029 -0.785 6.920 1.00 95.56 104 HIS A CA 1
ATOM 800 C C . HIS A 1 104 ? -4.483 -2.147 7.461 1.00 95.56 104 HIS A C 1
ATOM 802 O O . HIS A 1 104 ? -4.752 -2.284 8.658 1.00 95.56 104 HIS A O 1
ATOM 808 N N . ASP A 1 105 ? -4.485 -3.191 6.632 1.00 94.56 105 ASP A N 1
ATOM 809 C CA . ASP A 1 105 ? -4.727 -4.563 7.089 1.00 94.56 105 ASP A CA 1
ATOM 810 C C . ASP A 1 105 ? -3.601 -5.043 8.022 1.00 94.56 105 ASP A C 1
ATOM 812 O O . ASP A 1 105 ? -3.855 -5.635 9.073 1.00 94.56 105 ASP A O 1
ATOM 816 N N . ARG A 1 106 ? -2.342 -4.701 7.710 1.00 93.12 106 ARG A N 1
ATOM 817 C CA . ARG A 1 106 ? -1.180 -4.987 8.573 1.00 93.12 106 ARG A CA 1
ATOM 818 C C . ARG A 1 106 ? -1.180 -4.182 9.878 1.00 93.12 106 ARG A C 1
ATOM 820 O O . ARG A 1 106 ? -0.661 -4.669 10.879 1.00 93.12 106 ARG A O 1
ATOM 827 N N . MET A 1 107 ? -1.812 -3.009 9.895 1.00 93.00 107 MET A N 1
ATOM 828 C CA . MET A 1 107 ? -2.112 -2.242 11.115 1.00 93.00 107 MET A CA 1
ATOM 829 C C . MET A 1 107 ? -3.287 -2.814 11.926 1.00 93.00 107 MET A C 1
ATOM 831 O O . MET A 1 107 ? -3.644 -2.251 12.955 1.00 93.00 107 MET A O 1
ATOM 835 N N . LYS A 1 108 ? -3.885 -3.933 11.490 1.00 94.25 108 LYS A N 1
ATOM 836 C CA . LYS A 1 108 ? -5.052 -4.585 12.105 1.00 94.25 108 LYS A CA 1
ATOM 837 C C . LYS A 1 108 ? -6.342 -3.754 12.068 1.00 94.25 108 LYS A C 1
ATOM 839 O O . LYS A 1 108 ? -7.282 -4.093 12.781 1.00 94.25 108 LYS A O 1
ATOM 844 N N . VAL A 1 109 ? -6.463 -2.748 11.197 1.00 95.44 109 VAL A N 1
ATOM 845 C CA . VAL A 1 109 ? -7.643 -1.855 11.146 1.00 95.44 109 VAL A CA 1
ATOM 846 C C . VAL A 1 10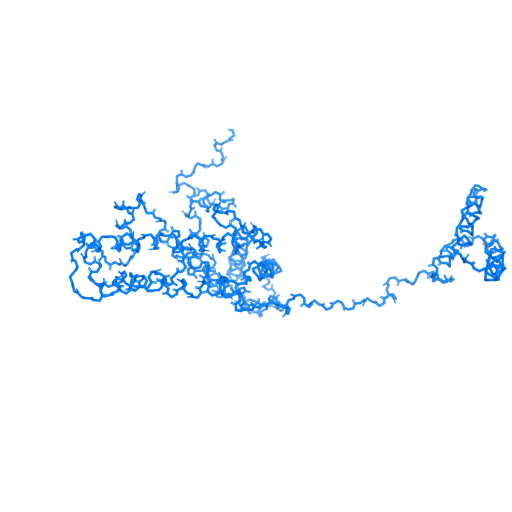9 ? -8.951 -2.637 10.958 1.00 95.44 109 VAL A C 1
ATOM 848 O O . VAL A 1 109 ? -9.909 -2.453 11.709 1.00 95.44 109 VAL A O 1
ATOM 851 N N . PHE A 1 110 ? -8.981 -3.592 10.025 1.00 95.25 110 PHE A N 1
ATOM 852 C CA . PHE A 1 110 ? -10.166 -4.430 9.796 1.00 95.25 110 PHE A CA 1
ATOM 853 C C . PHE A 1 110 ? -10.473 -5.375 10.967 1.00 95.25 110 PHE A C 1
ATOM 855 O O . PHE A 1 110 ? -11.636 -5.664 11.252 1.00 95.25 110 PHE A O 1
ATOM 862 N N . GLN A 1 111 ? -9.441 -5.868 11.657 1.00 94.75 111 GLN A N 1
ATOM 863 C CA . GLN A 1 111 ? -9.612 -6.740 12.822 1.00 94.75 111 GLN A CA 1
ATOM 864 C C . GLN A 1 111 ? -10.142 -5.947 14.019 1.00 94.75 111 GLN A C 1
ATOM 866 O O . GLN A 1 111 ? -11.022 -6.434 14.726 1.00 94.75 111 GLN A O 1
ATOM 871 N N . VAL A 1 112 ? -9.664 -4.711 14.199 1.00 95.44 112 VAL A N 1
ATOM 872 C CA . VAL A 1 112 ? -10.167 -3.758 15.193 1.00 95.44 112 VAL A CA 1
ATOM 873 C C . VAL A 1 112 ? -11.638 -3.456 14.942 1.00 95.44 112 VAL A C 1
ATOM 875 O O . VAL A 1 112 ? -12.426 -3.570 15.873 1.00 95.44 112 VAL A O 1
ATOM 878 N N . ALA A 1 113 ? -12.047 -3.187 13.699 1.00 94.94 113 ALA A N 1
ATOM 879 C CA . ALA A 1 113 ? -13.464 -3.007 13.372 1.00 94.94 113 ALA A CA 1
ATOM 880 C C . ALA A 1 113 ? -14.307 -4.234 13.771 1.00 94.94 113 ALA A C 1
ATOM 882 O O . ALA A 1 113 ? -15.353 -4.097 14.403 1.00 94.94 113 ALA A O 1
ATOM 883 N N . GLY A 1 114 ? -13.824 -5.445 13.475 1.00 94.56 114 GLY A N 1
ATOM 884 C CA . GLY A 1 114 ? -14.489 -6.684 13.884 1.00 94.56 114 GLY A CA 1
ATOM 885 C C . GLY A 1 114 ? -14.529 -6.906 15.403 1.00 94.56 114 GLY A C 1
ATOM 886 O O . GLY A 1 114 ? -15.467 -7.528 15.900 1.00 94.56 114 GLY A O 1
ATOM 887 N N . ALA A 1 115 ? -13.534 -6.421 16.149 1.00 95.19 115 ALA A N 1
ATOM 888 C CA . ALA A 1 115 ? -13.528 -6.455 17.611 1.00 95.19 115 ALA A CA 1
ATOM 889 C C . ALA A 1 115 ? -14.495 -5.420 18.204 1.00 95.19 115 ALA A C 1
ATOM 891 O O . ALA A 1 115 ? -15.239 -5.745 19.124 1.00 95.19 115 ALA A O 1
ATOM 892 N N . LEU A 1 116 ? -14.544 -4.209 17.643 1.00 94.44 116 LEU A N 1
ATOM 893 C CA . LEU A 1 116 ? -15.482 -3.162 18.051 1.00 94.44 116 LEU A CA 1
ATOM 894 C C . LEU A 1 116 ? -16.935 -3.589 17.852 1.00 94.44 116 LEU A C 1
ATOM 896 O O . LEU A 1 116 ? -17.738 -3.415 18.763 1.00 94.44 116 LEU A O 1
ATOM 900 N N . LEU A 1 117 ? -17.258 -4.204 16.710 1.00 94.12 117 LEU A N 1
ATOM 901 C CA . LEU A 1 117 ? -18.593 -4.755 16.465 1.00 94.12 117 LEU A CA 1
ATOM 902 C C . LEU A 1 117 ? -18.964 -5.816 17.505 1.00 94.12 117 LEU A C 1
ATOM 904 O O . LEU A 1 117 ? -20.051 -5.761 18.068 1.00 94.12 117 LEU A O 1
ATOM 908 N N . ARG A 1 118 ? -18.045 -6.734 17.837 1.00 94.31 118 ARG A N 1
ATOM 909 C CA . ARG A 1 118 ? -18.276 -7.724 18.904 1.00 94.31 118 ARG A CA 1
ATOM 910 C C . ARG A 1 118 ? -18.523 -7.067 20.262 1.00 94.31 118 ARG A C 1
ATOM 912 O O . ARG A 1 118 ? -19.481 -7.413 20.938 1.00 94.31 118 ARG A O 1
ATOM 919 N N . LEU A 1 119 ? -17.712 -6.080 20.644 1.00 93.94 119 LEU A N 1
ATOM 920 C CA . LEU A 1 119 ? -17.888 -5.354 21.908 1.00 93.94 119 LEU A CA 1
ATOM 921 C C . LEU A 1 119 ? -19.199 -4.563 21.962 1.00 93.94 119 LEU A C 1
ATOM 923 O O . LEU A 1 119 ? -19.781 -4.425 23.039 1.00 93.94 119 LEU A O 1
ATOM 927 N N . PHE A 1 120 ? -19.645 -4.040 20.820 1.00 92.62 120 PHE A N 1
ATOM 928 C CA . PHE A 1 120 ? -20.924 -3.355 20.686 1.00 92.62 120 PHE A CA 1
ATOM 929 C C . PHE A 1 120 ? -22.097 -4.329 20.846 1.00 92.62 120 PHE A C 1
ATOM 931 O O . PHE A 1 120 ? -22.987 -4.072 21.652 1.00 92.62 120 PHE A O 1
ATOM 938 N N . HIS A 1 121 ? -22.047 -5.477 20.165 1.00 90.81 121 HIS A N 1
ATOM 939 C CA . HIS A 1 121 ? -23.044 -6.544 20.285 1.00 90.81 121 HIS A CA 1
ATOM 940 C C . HIS A 1 121 ? -23.171 -7.104 21.693 1.00 90.81 121 HIS A C 1
ATOM 942 O O . HIS A 1 121 ? -24.279 -7.265 22.198 1.00 90.81 121 HIS A O 1
ATOM 948 N N . ASP A 1 122 ? -22.037 -7.353 22.340 1.00 93.06 122 ASP A N 1
ATOM 949 C CA . ASP A 1 122 ? -21.995 -7.914 23.687 1.00 93.06 122 ASP A CA 1
ATOM 950 C C . ASP A 1 122 ? -22.393 -6.887 24.766 1.00 93.06 122 ASP A C 1
ATOM 952 O O . ASP A 1 122 ? -22.372 -7.203 25.955 1.00 93.06 122 ASP A O 1
ATOM 956 N N . GLY A 1 123 ? -22.681 -5.632 24.391 1.00 90.00 123 GLY A N 1
ATOM 957 C CA . GLY A 1 123 ? -22.989 -4.551 25.332 1.00 90.00 123 GLY A CA 1
ATOM 958 C C . GLY A 1 123 ? -21.815 -4.168 26.242 1.00 90.00 123 GLY A C 1
ATOM 959 O O . GLY A 1 123 ? -22.004 -3.519 27.271 1.00 90.00 123 GLY A O 1
ATOM 960 N N . ARG A 1 124 ? -20.586 -4.563 25.886 1.00 89.94 124 ARG A N 1
ATOM 961 C CA . ARG A 1 124 ? -19.363 -4.306 26.672 1.00 89.94 124 ARG A CA 1
ATOM 962 C C . ARG A 1 124 ? -18.809 -2.902 26.466 1.00 89.94 124 ARG A C 1
ATOM 964 O O . ARG A 1 124 ? -17.960 -2.451 27.232 1.00 89.94 124 ARG A O 1
ATOM 971 N N . MET A 1 125 ? -19.280 -2.209 25.436 1.00 89.06 125 MET A N 1
ATOM 972 C CA . MET A 1 125 ? -18.913 -0.835 25.138 1.00 89.06 125 MET A CA 1
ATOM 973 C C . MET A 1 125 ? -20.002 0.124 25.632 1.00 89.06 125 MET A C 1
ATOM 975 O O . MET A 1 125 ? -21.176 -0.026 25.301 1.00 89.06 125 MET A O 1
ATOM 979 N N . ARG A 1 126 ? -19.618 1.142 26.412 1.00 84.44 126 ARG A N 1
ATOM 980 C CA . ARG A 1 126 ? -20.546 2.134 26.989 1.00 84.44 126 ARG A CA 1
ATOM 981 C C . ARG A 1 126 ? -20.955 3.207 25.970 1.00 84.44 126 ARG A C 1
ATOM 983 O O . ARG A 1 126 ? -20.712 4.390 26.184 1.00 84.44 126 ARG A O 1
ATOM 990 N N . ILE A 1 127 ? -21.567 2.796 24.861 1.00 87.25 127 ILE A N 1
ATOM 991 C CA . ILE A 1 127 ? -22.081 3.693 23.820 1.00 87.25 127 ILE A CA 1
ATOM 992 C C . ILE A 1 127 ? -23.541 3.330 23.547 1.00 87.25 127 ILE A C 1
ATOM 994 O O . ILE A 1 127 ? -23.838 2.216 23.134 1.00 87.25 127 ILE A O 1
ATOM 998 N N . GLN A 1 128 ? -24.451 4.276 23.780 1.00 79.56 128 GLN A N 1
ATOM 999 C CA . GLN A 1 128 ? -25.895 4.069 23.592 1.00 79.56 128 GLN A CA 1
ATOM 1000 C C . GLN A 1 128 ? -26.456 4.844 22.395 1.00 79.56 128 GLN A C 1
ATOM 1002 O O . GLN A 1 128 ? -27.345 4.366 21.697 1.00 79.56 128 GLN A O 1
ATOM 1007 N N . ARG A 1 129 ? -25.970 6.070 22.177 1.00 83.62 129 ARG A N 1
ATOM 1008 C CA . ARG A 1 129 ? -26.420 7.001 21.134 1.00 83.62 129 ARG A CA 1
ATOM 1009 C C . ARG A 1 129 ? -25.223 7.817 20.658 1.00 83.62 129 ARG A C 1
ATOM 1011 O O . ARG A 1 129 ? -24.264 7.965 21.407 1.00 83.62 129 ARG A O 1
ATOM 1018 N N . GLY A 1 130 ? -25.317 8.350 19.443 1.00 89.94 130 GLY A N 1
ATOM 1019 C CA . GLY A 1 130 ? -24.300 9.220 18.856 1.00 89.94 130 GLY A CA 1
ATOM 1020 C C . GLY A 1 130 ? -23.789 8.727 17.499 1.00 89.94 130 GLY A C 1
ATOM 1021 O O . GLY A 1 130 ? -24.204 7.658 17.024 1.00 89.94 130 GLY A O 1
ATOM 1022 N N . PRO A 1 131 ? -22.932 9.518 16.832 1.00 92.94 131 PRO A N 1
ATOM 1023 C CA . PRO A 1 131 ? -22.372 9.174 15.529 1.00 92.94 131 PRO A CA 1
ATOM 1024 C C . PRO A 1 131 ? -21.606 7.845 15.545 1.00 92.94 131 PRO A C 1
ATOM 1026 O O . PRO A 1 131 ? -21.723 7.085 14.584 1.00 92.94 131 PRO A O 1
ATOM 1029 N N . GLY A 1 132 ? -20.902 7.514 16.636 1.00 89.62 132 GLY A N 1
ATOM 1030 C CA . GLY A 1 132 ? -20.148 6.259 16.742 1.00 89.62 132 GLY A CA 1
ATOM 1031 C C . GLY A 1 132 ? -21.051 5.022 16.769 1.00 89.62 132 GLY A C 1
ATOM 1032 O O . GLY A 1 132 ? -20.811 4.055 16.047 1.00 89.62 132 GLY A O 1
ATOM 1033 N N . ALA A 1 133 ? -22.150 5.081 17.530 1.00 91.06 133 ALA A N 1
ATOM 1034 C CA . ALA A 1 133 ? -23.148 4.007 17.592 1.00 91.06 133 ALA A CA 1
ATOM 1035 C C . ALA A 1 133 ? -23.799 3.757 16.224 1.00 91.06 133 ALA A C 1
ATOM 1037 O O . ALA A 1 133 ? -23.932 2.618 15.778 1.00 91.06 133 ALA A O 1
ATOM 1038 N N . ARG A 1 134 ? -24.175 4.844 15.532 1.00 93.06 134 ARG A N 1
ATOM 1039 C CA . ARG A 1 134 ? -24.762 4.777 14.189 1.00 93.06 134 ARG A CA 1
ATOM 1040 C C . ARG A 1 134 ? -23.775 4.195 13.181 1.00 93.06 134 ARG A C 1
ATOM 1042 O O . ARG A 1 134 ? -24.179 3.379 12.357 1.00 93.06 134 ARG A O 1
ATOM 1049 N N . ALA A 1 135 ? -22.509 4.605 13.238 1.00 92.56 135 ALA A N 1
ATOM 1050 C CA . ALA A 1 135 ? -21.475 4.088 12.352 1.00 92.56 135 ALA A CA 1
ATOM 1051 C C . ALA A 1 135 ? -21.288 2.577 12.543 1.00 92.56 135 ALA A C 1
ATOM 1053 O O . ALA A 1 135 ? -21.319 1.841 11.562 1.00 92.56 135 ALA A O 1
ATOM 1054 N N . LEU A 1 136 ? -21.195 2.097 13.788 1.00 92.38 136 LEU A N 1
ATOM 1055 C CA . LEU A 1 136 ? -21.083 0.664 14.082 1.00 92.38 136 LEU A CA 1
ATOM 1056 C C . LEU A 1 136 ? -22.305 -0.131 13.602 1.00 92.38 136 LEU A C 1
ATOM 1058 O O . LEU A 1 136 ? -22.136 -1.164 12.961 1.00 92.38 136 LEU A O 1
ATOM 1062 N N . TYR A 1 137 ? -23.517 0.390 13.801 1.00 92.00 137 TYR A N 1
ATOM 1063 C CA . TYR A 1 137 ? -24.738 -0.230 13.277 1.00 92.00 137 TYR A CA 1
ATOM 1064 C C . TYR A 1 137 ? -24.741 -0.340 11.740 1.00 92.00 137 TYR A C 1
ATOM 1066 O O . TYR A 1 137 ? -25.081 -1.380 11.177 1.00 92.00 137 TYR A O 1
ATOM 1074 N N . LEU A 1 138 ? -24.330 0.718 11.029 1.00 91.88 138 LEU A N 1
ATOM 1075 C CA . LEU A 1 138 ? -24.214 0.679 9.565 1.00 91.88 138 LEU A CA 1
ATOM 1076 C C . LEU A 1 138 ? -23.108 -0.279 9.108 1.00 91.88 138 LEU A C 1
ATOM 1078 O O . LEU A 1 138 ? -23.278 -1.001 8.122 1.00 91.88 138 LEU A O 1
ATOM 1082 N N . LEU A 1 139 ? -21.981 -0.309 9.826 1.00 91.88 139 LEU A N 1
ATOM 1083 C CA . LEU A 1 139 ? -20.885 -1.231 9.555 1.00 91.88 139 LEU A CA 1
ATOM 1084 C C . LEU A 1 139 ? -21.336 -2.688 9.656 1.00 91.88 139 LEU A C 1
ATOM 1086 O O . LEU A 1 139 ? -20.935 -3.485 8.809 1.00 91.88 139 LEU A O 1
ATOM 1090 N N . GLU A 1 140 ? -22.164 -3.015 10.640 1.00 91.00 140 GLU A N 1
ATOM 1091 C CA . GLU A 1 140 ? -22.754 -4.339 10.810 1.00 91.00 140 GLU A CA 1
ATOM 1092 C C . GLU A 1 140 ? -23.746 -4.672 9.687 1.00 91.00 140 GLU A C 1
ATOM 1094 O O . GLU A 1 140 ? -23.610 -5.693 9.013 1.00 91.00 140 GLU A O 1
ATOM 1099 N N . LYS A 1 141 ? -24.698 -3.774 9.405 1.00 92.44 141 LYS A N 1
ATOM 1100 C CA . LYS A 1 141 ? -25.735 -3.995 8.385 1.00 92.44 141 LYS A CA 1
ATOM 1101 C C . LYS A 1 141 ? -25.154 -4.272 6.996 1.00 92.44 141 LYS A C 1
ATOM 1103 O O . LYS A 1 141 ? -25.718 -5.046 6.226 1.00 92.44 141 LYS A O 1
ATOM 1108 N N . HIS A 1 142 ? -24.032 -3.641 6.663 1.00 90.06 142 HIS A N 1
ATOM 1109 C CA . HIS A 1 142 ? -23.359 -3.826 5.379 1.00 90.06 142 HIS A CA 1
ATOM 1110 C C . HIS A 1 142 ? -22.415 -5.036 5.335 1.00 90.06 142 HIS A C 1
ATOM 1112 O O . HIS A 1 142 ? -21.883 -5.337 4.271 1.00 90.06 142 HIS A O 1
ATOM 1118 N N . GLN A 1 143 ? -22.209 -5.758 6.440 1.00 88.62 143 GLN A N 1
ATOM 1119 C CA . GLN A 1 143 ? -21.294 -6.900 6.497 1.00 88.62 143 GLN A CA 1
ATOM 1120 C C . GLN A 1 143 ? -21.579 -8.005 5.457 1.00 88.62 143 GLN A C 1
ATOM 1122 O O . GLN A 1 143 ? -20.609 -8.500 4.882 1.00 88.62 143 GLN A O 1
ATOM 1127 N N . PRO A 1 144 ? -22.840 -8.389 5.152 1.00 89.69 144 PRO A N 1
ATOM 1128 C CA . PRO A 1 144 ? -23.116 -9.443 4.170 1.00 89.69 144 PRO A CA 1
ATOM 1129 C C . PRO A 1 144 ? -22.756 -9.071 2.728 1.00 89.69 144 PRO A C 1
ATOM 1131 O O . PRO A 1 144 ? -22.513 -9.959 1.917 1.00 89.69 144 PRO A O 1
ATOM 1134 N N . LEU A 1 145 ? -22.735 -7.774 2.411 1.00 88.88 145 LEU A N 1
ATOM 1135 C CA . LEU A 1 145 ? -22.464 -7.264 1.066 1.00 88.88 145 LEU A CA 1
ATOM 1136 C C . LEU A 1 145 ? -20.966 -7.098 0.786 1.00 88.88 145 LEU A C 1
ATOM 1138 O O . LEU A 1 145 ? -20.608 -6.775 -0.338 1.00 88.88 145 LEU A O 1
ATOM 1142 N N . ARG A 1 146 ? -20.107 -7.280 1.798 1.00 89.56 146 ARG A N 1
ATOM 1143 C CA . ARG A 1 146 ? -18.684 -6.942 1.718 1.00 89.56 146 ARG A CA 1
ATOM 1144 C C . ARG A 1 146 ? -17.792 -8.120 1.358 1.00 89.56 146 ARG A C 1
ATOM 1146 O O . ARG A 1 146 ? -18.014 -9.245 1.817 1.00 89.56 146 ARG A O 1
ATOM 1153 N N . TYR A 1 147 ? -16.685 -7.825 0.679 1.00 93.19 147 TYR A N 1
ATOM 1154 C CA . TYR A 1 147 ? -15.579 -8.774 0.525 1.00 93.19 147 TYR A CA 1
ATOM 1155 C C . TYR A 1 147 ? -15.040 -9.275 1.870 1.00 93.19 147 TYR A C 1
ATOM 1157 O O . TYR A 1 147 ? -14.808 -8.522 2.826 1.00 93.19 147 TYR A O 1
ATOM 1165 N N . LYS A 1 148 ? -14.774 -10.582 1.936 1.00 92.44 148 LYS A N 1
ATOM 1166 C CA . LYS A 1 148 ? -14.275 -11.243 3.143 1.00 92.44 148 LYS A CA 1
ATOM 1167 C C . LYS A 1 148 ? -12.761 -11.044 3.285 1.00 92.44 148 LYS A C 1
ATOM 1169 O O . LYS A 1 148 ? -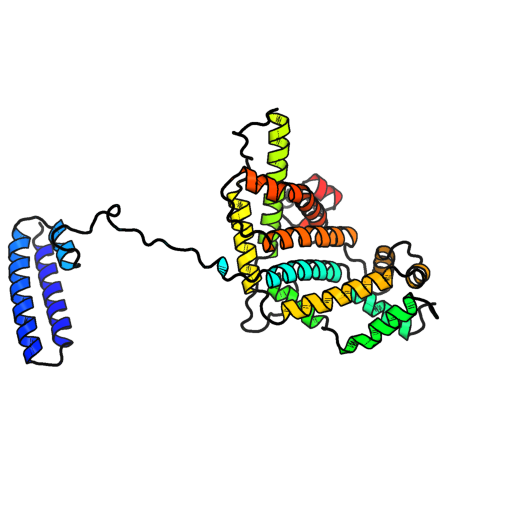12.063 -10.760 2.310 1.00 92.44 148 LYS A O 1
ATOM 1174 N N . PRO A 1 149 ? -12.192 -11.269 4.487 1.00 92.75 149 PRO A N 1
ATOM 1175 C CA . PRO A 1 149 ? -10.741 -11.212 4.687 1.00 92.75 149 PRO A CA 1
ATOM 1176 C C . PRO A 1 149 ? -9.954 -12.132 3.744 1.00 92.75 149 PRO A C 1
ATOM 1178 O O . PRO A 1 149 ? -8.863 -11.779 3.305 1.00 92.75 149 PRO A O 1
ATOM 1181 N N . ARG A 1 150 ? -10.524 -13.293 3.395 1.00 92.81 150 ARG A N 1
ATOM 1182 C CA . ARG A 1 150 ? -9.930 -14.232 2.435 1.00 92.81 150 ARG A CA 1
ATOM 1183 C C . ARG A 1 150 ? -9.785 -13.614 1.042 1.00 92.81 150 ARG A C 1
ATOM 1185 O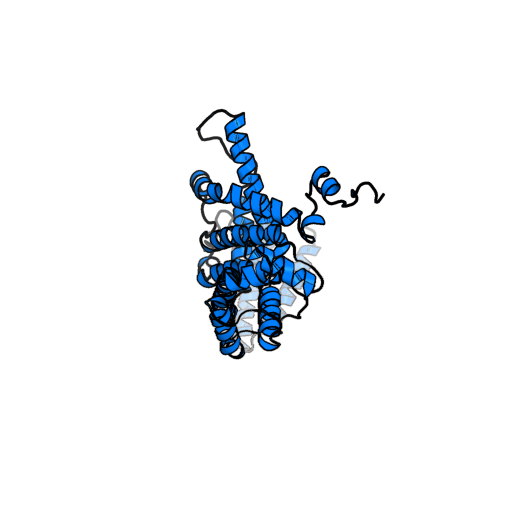 O . ARG A 1 150 ? -8.745 -13.794 0.419 1.00 92.81 150 ARG A O 1
ATOM 1192 N N . ASP A 1 151 ? -10.789 -12.872 0.584 1.00 93.12 151 ASP A N 1
ATOM 1193 C CA . ASP A 1 151 ? -10.792 -12.266 -0.751 1.00 93.12 151 ASP A CA 1
ATOM 1194 C C . ASP A 1 151 ? -9.709 -11.185 -0.852 1.00 93.12 151 ASP A C 1
ATOM 1196 O O . ASP A 1 151 ? -8.938 -11.162 -1.811 1.00 93.12 151 ASP A O 1
ATOM 1200 N N . ARG A 1 152 ? -9.556 -10.370 0.203 1.00 94.12 152 ARG A N 1
ATOM 1201 C CA . ARG A 1 152 ? -8.460 -9.392 0.305 1.00 94.12 152 ARG A CA 1
ATOM 1202 C C . ARG A 1 152 ? -7.085 -10.055 0.297 1.00 94.12 152 ARG A C 1
ATOM 1204 O O . ARG A 1 152 ? -6.201 -9.629 -0.437 1.00 94.12 152 ARG A O 1
ATOM 1211 N N . GLN A 1 153 ? -6.902 -11.127 1.070 1.00 93.75 153 GLN A N 1
ATOM 1212 C CA . GLN A 1 153 ? -5.630 -11.855 1.104 1.00 93.75 153 GLN A CA 1
ATOM 1213 C C . GLN A 1 153 ? -5.263 -12.460 -0.258 1.00 93.75 153 GLN A C 1
ATOM 1215 O O . GLN A 1 153 ? -4.092 -12.443 -0.630 1.00 93.75 153 GLN A O 1
ATOM 1220 N N . LEU A 1 154 ? -6.244 -12.957 -1.017 1.00 93.19 154 LEU A N 1
ATOM 1221 C CA . LEU A 1 154 ? -6.019 -13.425 -2.387 1.00 93.19 154 LEU A CA 1
ATOM 1222 C C . LEU A 1 154 ? -5.617 -12.275 -3.321 1.00 93.19 154 LEU A C 1
ATOM 1224 O O . LEU A 1 154 ? -4.708 -12.454 -4.133 1.00 93.19 154 LEU A O 1
ATOM 1228 N N . ALA A 1 155 ? -6.230 -11.095 -3.181 1.00 93.88 155 ALA A N 1
ATOM 1229 C CA . ALA A 1 155 ? -5.844 -9.908 -3.943 1.00 93.88 155 ALA A CA 1
ATOM 1230 C C . ALA A 1 155 ? -4.394 -9.484 -3.641 1.00 93.88 155 ALA A C 1
ATOM 1232 O O . ALA A 1 155 ? -3.603 -9.314 -4.568 1.00 93.88 155 ALA A O 1
ATOM 1233 N N . TYR A 1 156 ? -3.997 -9.421 -2.363 1.00 95.19 156 TYR A N 1
ATOM 1234 C CA . TYR A 1 156 ? -2.612 -9.104 -1.981 1.00 95.19 156 TYR A CA 1
ATOM 1235 C C . TYR A 1 156 ? -1.613 -10.150 -2.480 1.00 95.19 156 TYR A C 1
ATOM 1237 O O . TYR A 1 156 ? -0.499 -9.809 -2.886 1.00 95.19 156 TYR A O 1
ATOM 1245 N N . ARG A 1 157 ? -2.006 -11.429 -2.475 1.00 93.25 157 ARG A N 1
ATOM 1246 C CA . ARG A 1 157 ? -1.164 -12.512 -2.985 1.00 93.25 157 ARG A CA 1
ATOM 1247 C C . ARG A 1 157 ? -0.909 -12.365 -4.479 1.00 93.25 157 ARG A C 1
ATOM 1249 O O . ARG A 1 157 ? 0.209 -12.593 -4.924 1.00 93.25 157 ARG A O 1
ATOM 1256 N N . ARG A 1 158 ? -1.918 -11.970 -5.252 1.00 92.56 158 ARG A N 1
ATOM 1257 C CA . ARG A 1 158 ? -1.772 -11.755 -6.696 1.00 92.56 158 ARG A CA 1
ATOM 1258 C C . ARG A 1 158 ? -0.946 -10.510 -7.008 1.00 92.56 158 ARG A C 1
ATOM 1260 O O . ARG A 1 158 ? 0.052 -10.621 -7.715 1.00 92.56 158 ARG A O 1
ATOM 1267 N N . ALA A 1 159 ? -1.336 -9.366 -6.446 1.00 93.06 159 ALA A N 1
ATOM 1268 C CA . ALA A 1 159 ? -0.750 -8.067 -6.772 1.00 93.06 159 ALA A CA 1
ATOM 1269 C C . ALA A 1 159 ? 0.670 -7.878 -6.217 1.00 93.06 159 ALA A C 1
ATOM 1271 O O . ALA A 1 159 ? 1.500 -7.259 -6.870 1.00 93.06 159 ALA A O 1
ATOM 1272 N N . PHE A 1 160 ? 0.958 -8.411 -5.024 1.00 93.94 160 PHE A N 1
ATOM 1273 C CA . PHE A 1 160 ? 2.204 -8.120 -4.301 1.00 93.94 160 PHE A CA 1
ATOM 1274 C C . PHE A 1 160 ? 2.979 -9.361 -3.855 1.00 93.94 160 PHE A C 1
ATOM 1276 O O . PHE A 1 160 ? 4.037 -9.236 -3.238 1.00 93.94 160 PHE A O 1
ATOM 1283 N N . ASN A 1 161 ? 2.439 -10.561 -4.101 1.00 92.62 161 ASN A N 1
ATOM 1284 C CA . ASN A 1 161 ? 2.953 -11.814 -3.542 1.00 92.62 161 ASN A CA 1
ATOM 1285 C C . ASN A 1 161 ? 3.027 -11.805 -2.001 1.00 92.62 161 ASN A C 1
ATOM 1287 O O . ASN A 1 161 ? 3.846 -12.494 -1.390 1.00 92.62 161 ASN A O 1
ATOM 1291 N N . TYR A 1 162 ? 2.143 -11.038 -1.357 1.00 92.56 162 TYR A N 1
ATOM 1292 C CA . TYR A 1 162 ? 2.027 -10.980 0.097 1.00 92.56 162 TYR A CA 1
ATOM 1293 C C . TYR A 1 162 ? 1.017 -11.995 0.634 1.00 92.56 162 TYR A C 1
ATOM 1295 O O . TYR A 1 162 ? 0.036 -12.344 -0.018 1.00 92.56 162 TYR A O 1
ATOM 1303 N N . GLY A 1 163 ? 1.249 -12.455 1.864 1.00 86.75 163 GLY A N 1
ATOM 1304 C CA . GLY A 1 163 ? 0.395 -13.432 2.538 1.00 86.75 163 GLY A CA 1
ATOM 1305 C C . GLY A 1 163 ? 0.736 -14.889 2.216 1.00 86.75 163 GLY A C 1
ATOM 1306 O O . GLY A 1 163 ? 1.586 -15.190 1.377 1.00 86.75 163 GLY A O 1
ATOM 1307 N N . ALA A 1 164 ? 0.067 -15.793 2.935 1.00 85.38 164 ALA A N 1
ATOM 1308 C CA . ALA A 1 164 ? 0.333 -17.233 2.917 1.00 85.38 164 ALA A CA 1
ATOM 1309 C C . ALA A 1 164 ? -0.688 -18.049 2.103 1.00 85.38 164 ALA A C 1
ATOM 1311 O O . ALA A 1 164 ? -0.518 -19.256 1.950 1.00 85.38 164 ALA A O 1
ATOM 1312 N N . LEU A 1 165 ? -1.754 -17.420 1.594 1.00 88.81 165 LEU A N 1
ATOM 1313 C CA . LEU A 1 165 ? -2.740 -18.123 0.776 1.00 88.81 165 LEU A CA 1
ATOM 1314 C C . LEU A 1 165 ? -2.127 -18.558 -0.556 1.00 88.81 165 LEU A C 1
ATOM 1316 O O . LEU A 1 165 ? -1.363 -17.816 -1.177 1.00 88.81 165 LEU A O 1
ATOM 1320 N N . ALA A 1 166 ? -2.509 -19.750 -1.013 1.00 86.62 166 ALA A N 1
ATOM 1321 C CA . ALA A 1 166 ? -2.193 -20.189 -2.360 1.00 86.62 166 ALA A CA 1
ATOM 1322 C C . ALA A 1 166 ? -2.961 -19.323 -3.376 1.00 86.62 166 ALA A C 1
ATOM 1324 O O . ALA A 1 166 ? -4.148 -19.044 -3.167 1.00 86.62 166 ALA A O 1
ATOM 1325 N N . PRO A 1 167 ? -2.311 -18.881 -4.465 1.00 83.75 167 PRO A N 1
ATOM 1326 C CA . PRO A 1 167 ? -3.005 -18.176 -5.532 1.00 83.75 167 PRO A CA 1
ATOM 1327 C C . PRO A 1 167 ? -4.028 -19.090 -6.219 1.00 83.75 167 PRO A C 1
ATOM 1329 O O . PRO A 1 167 ? -3.831 -20.309 -6.257 1.00 83.75 167 PRO A O 1
ATOM 1332 N N . PRO A 1 168 ? -5.091 -18.521 -6.812 1.00 83.31 168 PRO A N 1
ATOM 1333 C CA . PRO A 1 168 ? -5.983 -19.282 -7.676 1.00 83.31 168 PRO A CA 1
ATOM 1334 C C . PRO A 1 168 ? -5.202 -19.940 -8.829 1.00 83.31 168 PRO A C 1
ATOM 1336 O O . PRO A 1 168 ? -4.255 -19.335 -9.346 1.00 83.31 168 PRO A O 1
ATOM 1339 N N . PRO A 1 169 ? -5.572 -21.162 -9.250 1.00 84.75 169 PRO A N 1
ATOM 1340 C CA . PRO A 1 169 ? -4.896 -21.844 -10.349 1.00 84.75 169 PRO A CA 1
ATOM 1341 C C . PRO A 1 169 ? -4.988 -21.008 -11.632 1.00 84.75 169 PRO A C 1
ATOM 1343 O O . PRO A 1 169 ? -6.046 -20.476 -11.958 1.00 84.75 169 PRO A O 1
ATOM 1346 N N . GLY A 1 170 ? -3.866 -20.864 -12.339 1.00 84.19 170 GLY A N 1
ATOM 1347 C CA . GLY A 1 170 ? -3.779 -20.067 -13.569 1.00 84.19 170 GLY A CA 1
ATOM 1348 C C . GLY A 1 170 ? -3.679 -18.549 -13.366 1.00 84.19 170 GLY A C 1
ATOM 1349 O O . GLY A 1 170 ? -3.454 -17.833 -14.339 1.00 84.19 170 GLY A O 1
ATOM 1350 N N . ALA A 1 171 ? -3.784 -18.039 -12.133 1.00 86.19 171 ALA A N 1
ATOM 1351 C CA . ALA A 1 171 ? -3.610 -16.613 -11.876 1.00 86.19 171 ALA A CA 1
ATOM 1352 C C . ALA A 1 171 ? -2.140 -16.193 -12.039 1.00 86.19 171 ALA A C 1
ATOM 1354 O O . ALA A 1 171 ? -1.226 -16.806 -11.477 1.00 86.19 171 ALA A O 1
ATOM 1355 N N . VAL A 1 172 ? -1.918 -15.099 -12.767 1.00 89.75 172 VAL A N 1
ATOM 1356 C CA . VAL A 1 172 ? -0.601 -14.459 -12.849 1.00 89.75 172 VAL A CA 1
ATOM 1357 C C . VAL A 1 172 ? -0.363 -13.698 -11.546 1.00 89.75 172 VAL A C 1
ATOM 1359 O O . VAL A 1 172 ? -1.256 -13.023 -11.034 1.00 89.75 172 VAL A O 1
ATOM 1362 N N . MET A 1 173 ? 0.836 -13.851 -10.986 1.00 90.88 173 MET A N 1
ATOM 1363 C CA . MET A 1 173 ? 1.239 -13.195 -9.745 1.00 90.88 173 MET A CA 1
ATOM 1364 C C . MET A 1 173 ? 2.485 -12.360 -9.962 1.00 90.88 173 MET A C 1
ATOM 1366 O O . MET A 1 173 ? 3.447 -12.828 -10.580 1.00 90.88 173 MET A O 1
ATOM 1370 N N . PHE A 1 174 ? 2.530 -11.209 -9.303 1.00 92.00 174 PHE A N 1
ATOM 1371 C CA . PHE A 1 174 ? 3.737 -10.408 -9.235 1.00 92.00 174 PHE A CA 1
ATOM 1372 C C . PHE A 1 174 ? 4.682 -10.932 -8.142 1.00 92.00 174 PHE A C 1
ATOM 1374 O O . PHE A 1 174 ? 4.717 -10.451 -7.011 1.00 92.00 174 PHE A O 1
ATOM 1381 N N . ARG A 1 175 ? 5.481 -11.949 -8.484 1.00 89.62 175 ARG A N 1
ATOM 1382 C CA . ARG A 1 175 ? 6.331 -12.687 -7.526 1.00 89.62 175 ARG A CA 1
ATOM 1383 C C . ARG A 1 175 ? 7.349 -11.815 -6.782 1.00 89.62 175 ARG A C 1
ATOM 1385 O O . ARG A 1 175 ? 7.605 -12.061 -5.603 1.00 89.62 175 ARG A O 1
ATOM 1392 N N . ASN A 1 176 ? 7.926 -10.828 -7.462 1.00 89.75 176 ASN A N 1
ATOM 1393 C CA . ASN A 1 176 ? 9.058 -10.041 -6.971 1.00 89.75 176 ASN A CA 1
ATOM 1394 C C . ASN A 1 176 ? 8.689 -8.614 -6.550 1.00 89.75 176 ASN A C 1
ATOM 1396 O O . ASN A 1 176 ? 9.604 -7.853 -6.231 1.00 89.75 176 ASN A O 1
ATOM 1400 N N . PHE A 1 177 ? 7.392 -8.276 -6.484 1.00 93.44 177 PHE A N 1
ATOM 1401 C CA . PHE A 1 177 ? 6.908 -6.917 -6.213 1.00 93.44 177 PHE A CA 1
ATOM 1402 C C . PHE A 1 177 ? 7.692 -6.228 -5.100 1.00 93.44 177 PHE A C 1
ATOM 1404 O O . PHE A 1 177 ? 8.214 -5.139 -5.285 1.00 93.44 177 PHE A O 1
ATOM 1411 N N . HIS A 1 178 ? 7.843 -6.894 -3.954 1.00 91.50 178 HIS A N 1
ATOM 1412 C CA . HIS A 1 178 ? 8.512 -6.306 -2.801 1.00 91.50 178 HIS A CA 1
ATOM 1413 C C . HIS A 1 178 ? 9.949 -5.850 -3.093 1.00 91.50 178 HIS A C 1
ATOM 1415 O O . HIS A 1 178 ? 10.350 -4.762 -2.691 1.00 91.50 178 HIS A O 1
ATOM 1421 N N . ARG A 1 179 ? 10.730 -6.676 -3.797 1.00 89.56 179 ARG A N 1
ATOM 1422 C CA . ARG A 1 179 ? 12.135 -6.377 -4.105 1.00 89.56 179 ARG A CA 1
ATOM 1423 C C . ARG A 1 179 ? 12.243 -5.287 -5.163 1.00 89.56 179 ARG A C 1
ATOM 1425 O O . ARG A 1 179 ? 13.057 -4.385 -5.007 1.00 89.56 179 ARG A O 1
ATOM 1432 N N . GLU A 1 180 ? 11.415 -5.369 -6.199 1.00 91.38 180 GLU A N 1
ATOM 1433 C CA . GLU A 1 180 ? 11.385 -4.385 -7.285 1.00 91.38 180 GLU A CA 1
ATOM 1434 C C . GLU A 1 180 ? 10.910 -3.023 -6.782 1.00 91.38 180 GLU A C 1
ATOM 1436 O O . GLU A 1 180 ? 11.548 -2.012 -7.060 1.00 91.38 180 GLU A O 1
ATOM 1441 N N . PHE A 1 181 ? 9.878 -2.997 -5.939 1.00 94.25 181 PHE A N 1
ATOM 1442 C CA . PHE A 1 181 ? 9.384 -1.772 -5.327 1.00 94.25 181 PHE A CA 1
ATOM 1443 C C . PHE A 1 181 ? 10.428 -1.146 -4.398 1.00 94.25 181 PHE A C 1
ATOM 1445 O O . PHE A 1 181 ? 10.734 0.032 -4.534 1.00 94.25 181 PHE A O 1
ATOM 1452 N N . VAL A 1 182 ? 11.072 -1.924 -3.517 1.00 92.25 182 VAL A N 1
ATOM 1453 C CA . VAL A 1 182 ? 12.168 -1.403 -2.677 1.00 92.25 182 VAL A CA 1
ATOM 1454 C C . VAL A 1 182 ? 13.315 -0.855 -3.531 1.00 92.25 182 VAL A C 1
ATOM 1456 O O . VAL A 1 182 ? 13.855 0.202 -3.203 1.00 92.25 182 VAL A O 1
ATOM 1459 N N . ALA A 1 183 ? 13.692 -1.539 -4.615 1.00 90.62 183 ALA A N 1
ATOM 1460 C CA . ALA A 1 183 ? 14.737 -1.076 -5.525 1.00 90.62 183 ALA A CA 1
ATOM 1461 C C . ALA A 1 183 ? 14.344 0.237 -6.217 1.00 90.62 183 ALA A C 1
ATOM 1463 O O . ALA A 1 183 ? 15.153 1.160 -6.264 1.00 90.62 183 ALA A O 1
ATOM 1464 N N . PHE A 1 184 ? 13.098 0.347 -6.681 1.00 93.44 184 PHE A N 1
ATOM 1465 C CA . PHE A 1 184 ? 12.558 1.545 -7.319 1.00 93.44 184 PHE A CA 1
ATOM 1466 C C . PHE A 1 184 ? 12.563 2.747 -6.373 1.00 93.44 184 PHE A C 1
ATOM 1468 O O . PHE A 1 184 ? 13.137 3.787 -6.693 1.00 93.44 184 PHE A O 1
ATOM 1475 N N . VAL A 1 185 ? 12.013 2.585 -5.167 1.00 94.31 185 VAL A N 1
ATOM 1476 C CA . VAL A 1 185 ? 11.987 3.658 -4.166 1.00 94.31 185 VAL A CA 1
ATOM 1477 C C . VAL A 1 185 ? 13.409 4.040 -3.741 1.00 94.31 185 VAL A C 1
ATOM 1479 O O . VAL A 1 185 ? 13.723 5.222 -3.621 1.00 94.31 185 VAL A O 1
ATOM 1482 N N . SER A 1 186 ? 14.305 3.058 -3.587 1.00 91.25 186 SER A N 1
ATOM 1483 C CA . SER A 1 186 ? 15.722 3.314 -3.285 1.00 91.25 186 SER A CA 1
ATOM 1484 C C . SER A 1 186 ? 16.432 4.075 -4.404 1.00 91.25 186 SER A C 1
ATOM 1486 O O . SER A 1 186 ? 17.257 4.937 -4.111 1.00 91.25 186 SER A O 1
ATOM 1488 N N . ALA A 1 187 ? 16.113 3.787 -5.668 1.00 90.50 187 ALA A N 1
ATOM 1489 C CA . ALA A 1 187 ? 16.676 4.484 -6.819 1.00 90.50 187 ALA A CA 1
ATOM 1490 C C . ALA A 1 187 ? 16.200 5.944 -6.886 1.00 90.50 187 ALA A C 1
ATOM 1492 O O . ALA A 1 187 ? 17.027 6.829 -7.092 1.00 90.50 187 ALA A O 1
ATOM 1493 N N . ILE A 1 188 ? 14.911 6.210 -6.634 1.00 92.19 188 ILE A N 1
ATOM 1494 C CA . ILE A 1 188 ? 14.370 7.580 -6.550 1.00 92.19 188 ILE A CA 1
ATOM 1495 C C . ILE A 1 188 ? 15.025 8.354 -5.405 1.00 92.19 188 ILE A C 1
ATOM 1497 O O . ILE A 1 188 ? 15.499 9.470 -5.605 1.00 92.19 188 ILE A O 1
ATOM 1501 N N . ALA A 1 189 ? 15.100 7.755 -4.216 1.00 91.38 189 ALA A N 1
ATOM 1502 C CA . ALA A 1 189 ? 15.723 8.381 -3.054 1.00 91.38 189 ALA A CA 1
ATOM 1503 C C . ALA A 1 189 ? 17.210 8.693 -3.299 1.00 91.38 189 ALA A C 1
ATOM 1505 O O . ALA A 1 189 ? 17.688 9.779 -2.975 1.00 91.38 189 ALA A O 1
ATOM 1506 N N . GLN A 1 190 ? 17.944 7.768 -3.926 1.00 88.06 190 GLN A N 1
ATOM 1507 C CA . GLN A 1 190 ? 19.339 7.990 -4.298 1.00 88.06 190 GLN A CA 1
ATOM 1508 C C . GLN A 1 190 ? 19.484 9.117 -5.326 1.00 88.06 190 GLN A C 1
ATOM 1510 O O . GLN A 1 190 ? 20.322 9.992 -5.140 1.00 88.06 190 GLN A O 1
ATOM 1515 N N . TYR A 1 191 ? 18.648 9.126 -6.363 1.00 87.69 191 TYR A N 1
ATOM 1516 C CA . TYR A 1 191 ? 18.637 10.174 -7.382 1.00 87.69 191 TYR A CA 1
ATOM 1517 C C . TYR A 1 191 ? 18.364 11.556 -6.787 1.00 87.69 191 TYR A C 1
ATOM 1519 O O . TYR A 1 191 ? 19.085 12.506 -7.080 1.00 87.69 191 TYR A O 1
ATOM 1527 N N . PHE A 1 192 ? 17.393 11.653 -5.880 1.00 89.19 192 PHE A N 1
ATOM 1528 C CA . PHE A 1 192 ? 17.099 12.884 -5.153 1.00 89.19 192 PHE A CA 1
ATOM 1529 C C . PHE A 1 192 ? 18.280 13.359 -4.294 1.00 89.19 192 PHE A C 1
ATOM 1531 O O . PHE A 1 192 ? 18.650 14.531 -4.351 1.00 89.19 192 PHE A O 1
ATOM 1538 N N . ARG A 1 193 ? 18.920 12.459 -3.533 1.00 86.44 193 ARG A N 1
ATOM 1539 C CA . ARG A 1 193 ? 20.118 12.808 -2.749 1.00 86.44 193 ARG A CA 1
ATOM 1540 C C . ARG A 1 193 ? 21.266 13.284 -3.631 1.00 86.44 193 ARG A C 1
ATOM 1542 O O . ARG A 1 193 ? 21.909 14.271 -3.290 1.00 86.44 193 ARG A O 1
ATOM 1549 N N . ASP A 1 194 ? 21.512 12.608 -4.749 1.00 84.38 194 ASP A N 1
ATOM 1550 C CA . ASP A 1 194 ? 22.596 12.958 -5.666 1.00 84.38 194 ASP A CA 1
ATOM 1551 C C . ASP A 1 194 ? 22.357 14.320 -6.335 1.00 84.38 194 ASP A C 1
ATOM 1553 O O . ASP A 1 194 ? 23.313 15.073 -6.521 1.00 84.38 194 ASP A O 1
ATOM 1557 N N . LEU A 1 195 ? 21.100 14.663 -6.643 1.00 81.25 195 LEU A N 1
ATOM 1558 C CA . LEU A 1 195 ? 20.722 15.994 -7.128 1.00 81.25 195 LEU A CA 1
ATOM 1559 C C . LEU A 1 195 ? 21.001 17.080 -6.086 1.00 81.25 195 LEU A C 1
ATOM 1561 O O . LEU A 1 195 ? 21.724 18.027 -6.383 1.00 81.25 195 LEU A O 1
ATOM 1565 N N . LEU A 1 196 ? 20.509 16.912 -4.853 1.00 81.50 196 LEU A N 1
ATOM 1566 C CA . LEU A 1 196 ? 20.732 17.886 -3.777 1.00 81.50 196 LEU A CA 1
ATOM 1567 C C . LEU A 1 196 ? 22.223 18.073 -3.463 1.00 81.50 196 LEU A C 1
ATOM 1569 O O . LEU A 1 196 ? 22.693 19.189 -3.256 1.00 81.50 196 LEU A O 1
ATOM 1573 N N . ILE A 1 197 ? 22.992 16.981 -3.442 1.00 79.75 197 ILE A N 1
ATOM 1574 C CA . ILE A 1 197 ? 24.446 17.036 -3.253 1.00 79.75 197 ILE A CA 1
ATOM 1575 C C . ILE A 1 197 ? 25.111 17.757 -4.434 1.00 79.75 197 ILE A C 1
ATOM 1577 O O . ILE A 1 197 ? 26.028 18.553 -4.229 1.00 79.75 197 ILE A O 1
ATOM 1581 N N . GLY A 1 198 ? 24.655 17.497 -5.661 1.00 71.50 198 GLY A N 1
ATOM 1582 C CA . GLY A 1 198 ? 25.127 18.171 -6.868 1.00 71.50 198 GLY A CA 1
ATOM 1583 C C . GLY A 1 198 ? 24.950 19.687 -6.803 1.00 71.50 198 GLY A C 1
ATOM 1584 O O . GLY A 1 198 ? 25.912 20.411 -7.065 1.00 71.50 198 GLY A O 1
ATOM 1585 N N . GLU A 1 199 ? 23.770 20.150 -6.384 1.00 74.19 199 GLU A N 1
ATOM 1586 C CA . GLU A 1 199 ? 23.456 21.573 -6.195 1.00 74.19 199 GLU A CA 1
ATOM 1587 C C . GLU A 1 199 ? 24.384 22.228 -5.158 1.00 74.19 199 GLU A C 1
ATOM 1589 O O . GLU A 1 199 ? 24.951 23.293 -5.409 1.00 74.19 199 GLU A O 1
ATOM 1594 N N . VAL A 1 200 ? 24.608 21.564 -4.018 1.00 73.69 200 VAL A N 1
ATOM 1595 C CA . VAL A 1 200 ? 25.444 22.095 -2.926 1.00 73.69 200 VAL A CA 1
ATOM 1596 C C . VAL A 1 200 ? 26.932 22.132 -3.292 1.00 73.69 200 VAL A C 1
ATOM 1598 O O . VAL A 1 200 ? 27.615 23.100 -2.969 1.00 73.69 200 VAL A O 1
ATOM 1601 N N . ILE A 1 201 ? 27.459 21.093 -3.951 1.00 68.00 201 ILE A N 1
ATOM 1602 C CA . ILE A 1 201 ? 28.898 20.987 -4.252 1.00 68.00 201 ILE A CA 1
ATOM 1603 C C . ILE A 1 201 ? 29.305 21.883 -5.428 1.00 68.00 201 ILE A C 1
ATOM 1605 O O . ILE A 1 201 ? 30.414 22.416 -5.427 1.00 68.00 201 ILE A O 1
ATOM 1609 N N . ARG A 1 202 ? 28.455 22.019 -6.455 1.00 66.62 202 ARG A N 1
ATOM 1610 C CA . ARG A 1 202 ? 28.844 22.665 -7.722 1.00 66.62 202 ARG A CA 1
ATOM 1611 C C . ARG A 1 202 ? 28.467 24.143 -7.813 1.00 66.62 202 ARG A C 1
ATOM 1613 O O . ARG A 1 202 ? 28.976 24.814 -8.705 1.00 66.62 202 ARG A O 1
ATOM 1620 N N . GLY A 1 203 ? 27.623 24.655 -6.912 1.00 58.69 203 GLY A N 1
ATOM 1621 C CA . GLY A 1 203 ? 27.317 26.088 -6.804 1.00 58.69 203 GLY A CA 1
ATOM 1622 C C . GLY A 1 203 ? 26.792 26.743 -8.090 1.00 58.69 203 GLY A C 1
ATOM 1623 O O . GLY A 1 203 ? 27.017 27.932 -8.293 1.00 58.69 203 GLY A O 1
ATOM 1624 N N . SER A 1 204 ? 26.139 25.991 -8.980 1.00 49.16 204 SER A N 1
ATOM 1625 C CA . SER A 1 204 ? 25.797 26.424 -10.340 1.00 49.16 204 SER A CA 1
ATOM 1626 C C . SER A 1 204 ? 24.403 25.933 -10.749 1.00 49.16 204 SER A C 1
ATOM 1628 O O . SER A 1 204 ? 23.942 24.914 -10.250 1.00 49.16 204 SER A O 1
ATOM 1630 N N . GLN A 1 205 ? 23.742 26.697 -11.630 1.00 55.00 205 GLN A N 1
ATOM 1631 C CA . GLN A 1 205 ? 22.405 26.464 -12.201 1.00 55.00 205 GLN A CA 1
ATOM 1632 C C . GLN A 1 205 ? 22.460 26.015 -13.685 1.00 55.00 205 GLN A C 1
ATOM 1634 O O . GLN A 1 205 ? 21.517 26.267 -14.444 1.00 55.00 205 GLN A O 1
ATOM 1639 N N . HIS A 1 206 ? 23.564 25.423 -14.169 1.00 49.94 206 HIS A N 1
ATOM 1640 C CA . HIS A 1 206 ? 23.805 25.268 -15.614 1.00 49.94 206 HIS A CA 1
ATOM 1641 C C . HIS A 1 206 ? 24.359 23.895 -16.068 1.00 49.94 206 HIS A C 1
ATOM 1643 O O . HIS A 1 206 ? 25.530 23.552 -15.919 1.00 49.94 206 HIS A O 1
ATOM 1649 N N . LEU A 1 207 ? 23.464 23.194 -16.778 1.00 46.94 207 LEU A N 1
ATOM 1650 C CA . LEU A 1 207 ? 23.559 22.319 -17.966 1.00 46.94 207 LEU A CA 1
ATOM 1651 C C . LEU A 1 207 ? 24.476 21.076 -18.013 1.00 46.94 207 LEU A C 1
ATOM 1653 O O . LEU A 1 207 ? 24.160 20.171 -18.779 1.00 46.94 207 LEU A O 1
ATOM 1657 N N . ASN A 1 208 ? 25.526 20.946 -17.195 1.00 49.47 208 ASN A N 1
ATOM 1658 C CA . ASN A 1 208 ? 26.347 19.714 -17.116 1.00 49.47 208 ASN A CA 1
ATOM 1659 C C . ASN A 1 208 ? 26.180 18.974 -15.771 1.00 49.47 208 ASN A C 1
ATOM 1661 O O . ASN A 1 208 ? 27.102 18.358 -15.229 1.00 49.47 208 ASN A O 1
ATOM 1665 N N . GLU A 1 209 ? 24.971 19.032 -15.219 1.00 55.88 209 GLU A N 1
ATOM 1666 C CA . GLU A 1 209 ? 24.606 18.580 -13.873 1.00 55.88 209 GLU A CA 1
ATOM 1667 C C . GLU A 1 209 ? 23.787 17.283 -13.929 1.00 55.88 209 GLU A C 1
ATOM 1669 O O . GLU A 1 209 ? 22.684 17.190 -13.403 1.00 55.88 209 GLU A O 1
ATOM 1674 N N . ARG A 1 210 ? 24.322 16.247 -14.589 1.00 58.81 210 ARG A N 1
ATOM 1675 C CA . ARG A 1 210 ? 23.714 14.912 -14.496 1.00 58.81 210 ARG A CA 1
ATOM 1676 C C . ARG A 1 210 ? 23.981 14.340 -13.090 1.00 58.81 210 ARG A C 1
ATOM 1678 O O . ARG A 1 210 ? 25.152 14.303 -12.690 1.00 58.81 210 ARG A O 1
ATOM 1685 N N . PRO A 1 211 ? 22.954 13.901 -12.342 1.00 58.41 211 PRO A N 1
ATOM 1686 C CA . PRO A 1 211 ? 23.122 13.189 -11.087 1.00 58.41 211 PRO A CA 1
ATOM 1687 C C . PRO A 1 211 ? 23.871 11.881 -11.333 1.00 58.41 211 PRO A C 1
ATOM 1689 O O . PRO A 1 211 ? 23.845 11.313 -12.426 1.00 58.41 211 PRO A O 1
ATOM 1692 N N . PHE A 1 212 ? 24.575 11.418 -10.303 1.00 55.91 212 PHE A N 1
ATOM 1693 C CA . PHE A 1 212 ? 25.373 10.195 -10.376 1.00 55.91 212 PHE A CA 1
ATOM 1694 C C . PHE A 1 212 ? 24.493 8.938 -10.488 1.00 55.91 212 PHE A C 1
ATOM 1696 O O . PHE A 1 212 ? 24.906 7.948 -11.092 1.00 55.91 212 PHE A O 1
ATOM 1703 N N . ALA A 1 213 ? 23.267 8.985 -9.959 1.00 60.31 213 ALA A N 1
ATOM 1704 C CA . ALA A 1 213 ? 22.257 7.955 -10.155 1.00 60.31 213 ALA A CA 1
ATOM 1705 C C . ALA A 1 213 ? 21.704 7.950 -11.588 1.00 60.31 213 ALA A C 1
ATOM 1707 O O . ALA A 1 213 ? 21.366 8.986 -12.162 1.00 60.31 213 ALA A O 1
ATOM 1708 N N . SER A 1 214 ? 21.551 6.752 -12.157 1.00 73.75 214 SER A N 1
ATOM 1709 C CA . SER A 1 214 ? 21.104 6.615 -13.539 1.00 73.75 214 SER A CA 1
ATOM 1710 C C . SER A 1 214 ? 19.576 6.745 -13.651 1.00 73.75 214 SER A C 1
ATOM 1712 O O . SER A 1 214 ? 18.825 5.922 -13.124 1.00 73.75 214 SER A O 1
ATOM 1714 N N . GLN A 1 215 ? 19.115 7.768 -14.382 1.00 85.94 215 GLN A N 1
ATOM 1715 C CA . GLN A 1 215 ? 17.718 7.930 -14.820 1.00 85.94 215 GLN A CA 1
ATOM 1716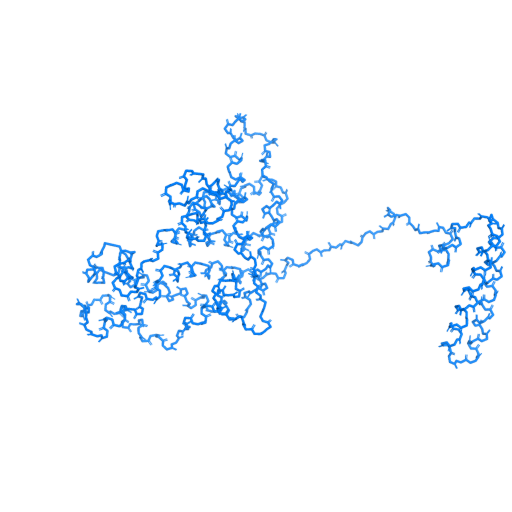 C C . GLN A 1 215 ? 17.180 6.639 -15.458 1.00 85.94 215 GLN A C 1
ATOM 1718 O O . GLN A 1 215 ? 16.062 6.214 -15.173 1.00 85.94 215 GLN A O 1
ATOM 1723 N N . ALA A 1 216 ? 18.021 5.966 -16.249 1.00 84.31 216 ALA A N 1
ATOM 1724 C CA . ALA A 1 216 ? 17.698 4.699 -16.892 1.00 84.31 216 ALA A CA 1
ATOM 1725 C C . ALA A 1 216 ? 17.299 3.601 -15.889 1.00 84.31 216 ALA A C 1
ATOM 1727 O O . ALA A 1 216 ? 16.422 2.798 -16.190 1.00 84.31 216 ALA A O 1
ATOM 1728 N N . THR A 1 217 ? 17.890 3.567 -14.687 1.00 87.50 217 THR A N 1
ATOM 1729 C CA . THR A 1 217 ? 17.504 2.602 -13.643 1.00 87.50 217 THR A CA 1
ATOM 1730 C C . THR A 1 217 ? 16.087 2.859 -13.141 1.00 87.50 217 THR A C 1
ATOM 1732 O O . THR A 1 217 ? 15.317 1.909 -13.021 1.00 87.50 217 THR A O 1
ATOM 1735 N N . ILE A 1 218 ? 15.727 4.118 -12.869 1.00 90.06 218 ILE A N 1
ATOM 1736 C CA . ILE A 1 218 ? 14.378 4.468 -12.396 1.00 90.06 218 ILE A CA 1
ATOM 1737 C C . ILE A 1 218 ? 13.349 4.147 -13.477 1.00 90.06 218 ILE A C 1
ATOM 1739 O O . ILE A 1 218 ? 12.351 3.500 -13.180 1.00 90.06 218 ILE A O 1
ATOM 1743 N N . GLN A 1 219 ? 13.620 4.537 -14.724 1.00 89.81 219 GLN A N 1
ATOM 1744 C CA . GLN A 1 219 ? 12.735 4.259 -15.854 1.00 89.81 219 GLN A CA 1
ATOM 1745 C C . GLN A 1 219 ? 12.552 2.761 -16.066 1.00 89.81 219 GLN A C 1
ATOM 1747 O O . GLN A 1 219 ? 11.425 2.289 -16.143 1.00 89.81 219 GLN A O 1
ATOM 1752 N N . ARG A 1 220 ? 13.645 1.988 -16.064 1.00 88.56 220 ARG A N 1
ATOM 1753 C CA . ARG A 1 220 ? 13.579 0.535 -16.233 1.00 88.56 220 ARG A CA 1
ATOM 1754 C C . ARG A 1 220 ? 12.747 -0.134 -15.140 1.00 88.56 220 ARG A C 1
ATOM 1756 O O . ARG A 1 220 ? 11.885 -0.946 -15.457 1.00 88.56 220 ARG A O 1
ATOM 1763 N N . LEU A 1 221 ? 13.000 0.210 -13.875 1.00 91.38 221 LEU A N 1
ATOM 1764 C CA . LEU A 1 221 ? 12.254 -0.333 -12.737 1.00 91.38 221 LEU A CA 1
ATOM 1765 C C . LEU A 1 221 ? 10.784 0.109 -12.760 1.00 91.38 221 LEU A C 1
ATOM 1767 O O . LEU A 1 221 ? 9.909 -0.698 -12.467 1.00 91.38 221 LEU A O 1
ATOM 1771 N N . GLY A 1 222 ? 10.511 1.360 -13.136 1.00 91.62 222 GLY A N 1
ATOM 1772 C CA . GLY A 1 222 ? 9.160 1.895 -13.285 1.00 91.62 222 GLY A CA 1
ATOM 1773 C C . GLY A 1 222 ? 8.359 1.160 -14.360 1.00 91.62 222 GLY A C 1
ATOM 1774 O O . GLY A 1 222 ? 7.277 0.650 -14.070 1.00 91.62 222 GLY A O 1
ATOM 1775 N N . THR A 1 223 ? 8.917 1.018 -15.566 1.00 90.44 223 THR A N 1
ATOM 1776 C CA . THR A 1 223 ? 8.303 0.260 -16.669 1.00 90.44 223 THR A CA 1
ATOM 1777 C C . THR A 1 223 ? 8.081 -1.207 -16.295 1.00 90.44 223 THR A C 1
ATOM 1779 O O . THR A 1 223 ? 7.016 -1.756 -16.575 1.00 90.44 223 THR A O 1
ATOM 1782 N N . ASP A 1 224 ? 9.042 -1.843 -15.616 1.00 90.25 224 ASP A N 1
ATOM 1783 C CA . ASP A 1 224 ? 8.906 -3.235 -15.173 1.00 90.25 224 ASP A CA 1
ATOM 1784 C C . ASP A 1 224 ? 7.775 -3.410 -14.156 1.00 90.25 224 ASP A C 1
ATOM 1786 O O . ASP A 1 224 ? 6.927 -4.288 -14.330 1.00 90.25 224 ASP A O 1
ATOM 1790 N N . ILE A 1 225 ? 7.712 -2.552 -13.133 1.00 92.88 225 ILE A N 1
ATOM 1791 C CA . ILE A 1 225 ? 6.630 -2.577 -12.142 1.00 92.88 225 ILE A CA 1
ATOM 1792 C C . ILE A 1 225 ? 5.283 -2.358 -12.835 1.00 92.88 225 ILE A C 1
ATOM 1794 O O . ILE A 1 225 ? 4.343 -3.108 -12.576 1.00 92.88 225 ILE A O 1
ATOM 1798 N N . ARG A 1 226 ? 5.193 -1.375 -13.738 1.00 91.81 226 ARG A N 1
ATOM 1799 C CA . ARG A 1 226 ? 3.975 -1.054 -14.494 1.00 91.81 226 ARG A CA 1
ATOM 1800 C C . ARG A 1 226 ? 3.453 -2.276 -15.252 1.00 91.81 226 ARG A C 1
ATOM 1802 O O . ARG A 1 226 ? 2.296 -2.658 -15.088 1.00 91.81 226 ARG A O 1
ATOM 1809 N N . TRP A 1 227 ? 4.326 -2.941 -16.002 1.00 89.94 227 TRP A N 1
ATOM 1810 C CA . TRP A 1 227 ? 3.975 -4.132 -16.773 1.00 89.94 227 TRP A CA 1
ATOM 1811 C C . TRP A 1 227 ? 3.580 -5.330 -15.895 1.00 89.94 227 TRP A C 1
ATOM 1813 O O . TRP A 1 227 ? 2.619 -6.040 -16.190 1.00 89.94 227 TRP A O 1
ATOM 1823 N N . GLN A 1 228 ? 4.298 -5.571 -14.795 1.00 90.81 228 GLN A N 1
ATOM 1824 C CA . GLN A 1 228 ? 3.982 -6.676 -13.884 1.00 90.81 228 GLN A CA 1
ATOM 1825 C C . GLN A 1 228 ? 2.661 -6.458 -13.142 1.00 90.81 228 GLN A C 1
ATOM 1827 O O . GLN A 1 228 ? 1.919 -7.419 -12.924 1.00 90.81 228 GLN A O 1
ATOM 1832 N N . ILE A 1 229 ? 2.367 -5.214 -12.753 1.00 92.12 229 ILE A N 1
ATOM 1833 C CA . ILE A 1 229 ? 1.115 -4.860 -12.086 1.00 92.12 229 ILE A CA 1
ATOM 1834 C C . ILE A 1 229 ? -0.062 -5.105 -13.024 1.00 92.12 229 ILE A C 1
ATOM 1836 O O . ILE A 1 229 ? -0.958 -5.848 -12.636 1.00 92.12 229 ILE A O 1
ATOM 1840 N N . ASP A 1 230 ? -0.031 -4.564 -14.243 1.00 91.12 230 ASP A N 1
ATOM 1841 C CA . ASP A 1 230 ? -1.091 -4.745 -15.248 1.00 91.12 230 ASP A CA 1
ATOM 1842 C C . ASP A 1 230 ? -1.438 -6.233 -15.438 1.00 91.12 230 ASP A C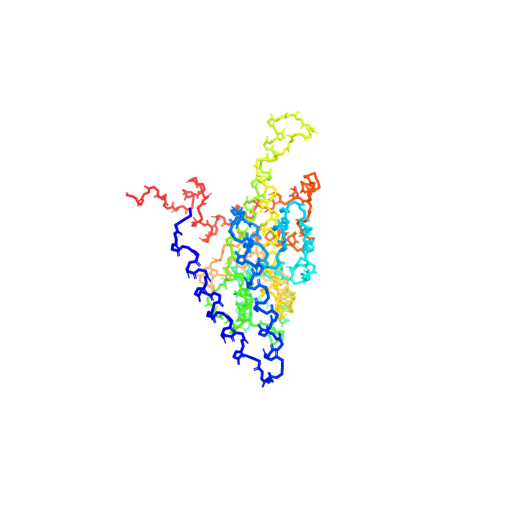 1
ATOM 1844 O O . ASP A 1 230 ? -2.586 -6.673 -15.325 1.00 91.12 230 ASP A O 1
ATOM 1848 N N . ARG A 1 231 ? -0.403 -7.071 -15.550 1.00 89.44 231 ARG A N 1
ATOM 1849 C CA . ARG A 1 231 ? -0.567 -8.523 -15.661 1.00 89.44 231 ARG A CA 1
ATOM 1850 C C . ARG A 1 231 ? -1.064 -9.207 -14.393 1.00 89.44 231 ARG A C 1
ATOM 1852 O O . ARG A 1 231 ? -1.585 -10.313 -14.493 1.00 89.44 231 ARG A O 1
ATOM 1859 N N . ALA A 1 232 ? -0.861 -8.647 -13.207 1.00 90.50 232 ALA A N 1
ATOM 1860 C CA . ALA A 1 232 ? -1.249 -9.273 -11.944 1.00 90.50 232 ALA A CA 1
ATOM 1861 C C . ALA A 1 232 ? -2.640 -8.829 -11.462 1.00 90.50 232 ALA A C 1
ATOM 1863 O O . ALA A 1 232 ? -3.318 -9.602 -10.768 1.00 90.50 232 ALA A O 1
ATOM 1864 N N . THR A 1 233 ? -3.076 -7.619 -11.829 1.00 88.38 233 THR A N 1
ATOM 1865 C CA . THR A 1 233 ? -4.238 -6.941 -11.232 1.00 88.38 233 THR A CA 1
ATOM 1866 C C . THR A 1 233 ? -5.514 -6.942 -12.074 1.00 88.38 233 THR A C 1
ATOM 1868 O O . THR A 1 233 ? -6.506 -6.315 -11.703 1.00 88.38 233 THR A O 1
ATOM 1871 N N . TYR A 1 234 ? -5.572 -7.771 -13.117 1.00 84.44 234 TYR A N 1
ATOM 1872 C CA . TYR A 1 234 ? -6.797 -7.996 -13.886 1.00 84.44 234 TYR A CA 1
ATOM 1873 C C . TYR A 1 234 ? -7.932 -8.669 -13.085 1.00 84.44 234 TYR A C 1
ATOM 1875 O O . TYR A 1 234 ? -7.726 -9.431 -12.125 1.00 84.44 234 TYR A O 1
ATOM 1883 N N . GLY A 1 235 ? -9.162 -8.470 -13.566 1.00 85.69 235 GLY A N 1
ATOM 1884 C CA . GLY A 1 235 ? -10.372 -9.124 -13.068 1.00 85.69 235 GLY A CA 1
ATOM 1885 C C . GLY A 1 235 ? -11.013 -8.381 -11.897 1.00 85.69 235 GLY A C 1
ATOM 1886 O O . GLY A 1 235 ? -11.202 -7.170 -11.941 1.00 85.69 235 GLY A O 1
ATOM 1887 N N . ASN A 1 236 ? -11.370 -9.110 -10.837 1.00 89.38 236 ASN A N 1
ATOM 1888 C CA . ASN A 1 236 ? -12.126 -8.562 -9.705 1.00 89.38 236 ASN A CA 1
ATOM 1889 C C . ASN A 1 236 ? -11.328 -7.621 -8.785 1.00 89.38 236 ASN A C 1
ATOM 1891 O O . ASN A 1 236 ? -11.912 -7.067 -7.857 1.00 89.38 236 ASN A O 1
ATOM 1895 N N . ILE A 1 237 ? -10.019 -7.447 -9.003 1.00 91.50 237 ILE A N 1
ATOM 1896 C CA . ILE A 1 237 ? -9.160 -6.645 -8.121 1.00 91.50 237 ILE A CA 1
ATOM 1897 C C . ILE A 1 237 ? -9.581 -5.175 -8.133 1.00 91.50 237 ILE A C 1
ATOM 1899 O O . ILE A 1 237 ? -9.692 -4.595 -7.062 1.00 91.50 237 ILE A O 1
ATOM 1903 N N . LEU A 1 238 ? -9.913 -4.602 -9.295 1.00 91.19 238 LEU A N 1
ATOM 1904 C CA . LEU A 1 238 ? -10.405 -3.221 -9.386 1.00 91.19 238 LEU A CA 1
ATOM 1905 C C . LEU A 1 238 ? -11.660 -3.007 -8.523 1.00 91.19 238 LEU A C 1
ATOM 1907 O O . LEU A 1 238 ? -11.686 -2.124 -7.669 1.00 91.19 238 LEU A O 1
ATOM 1911 N N . ALA A 1 239 ? -12.682 -3.848 -8.709 1.00 92.00 239 ALA A N 1
ATOM 1912 C CA . ALA A 1 239 ? -13.932 -3.755 -7.954 1.00 92.00 239 ALA A CA 1
ATOM 1913 C C . ALA A 1 239 ? -13.712 -3.975 -6.447 1.00 92.00 239 ALA A C 1
ATOM 1915 O O . ALA A 1 239 ? -14.264 -3.243 -5.627 1.00 92.00 239 ALA A O 1
ATOM 1916 N N . LEU A 1 240 ? -12.867 -4.948 -6.086 1.00 94.44 240 LEU A N 1
ATOM 1917 C CA . LEU A 1 240 ? -12.501 -5.224 -4.699 1.00 94.44 240 LEU A CA 1
ATOM 1918 C C . LEU A 1 240 ? -11.791 -4.036 -4.058 1.00 94.44 240 LEU A C 1
ATOM 1920 O O . LEU A 1 240 ? -12.147 -3.660 -2.946 1.00 94.44 240 LEU A O 1
ATOM 1924 N N . THR A 1 241 ? -10.813 -3.435 -4.733 1.00 94.94 241 THR A N 1
ATOM 1925 C CA . THR A 1 241 ? -10.089 -2.275 -4.211 1.00 94.94 241 THR A CA 1
ATOM 1926 C C . THR A 1 241 ? -11.038 -1.116 -3.934 1.00 94.94 241 THR A C 1
ATOM 1928 O O . THR A 1 241 ? -10.967 -0.539 -2.854 1.00 94.94 241 THR A O 1
ATOM 1931 N N . VAL A 1 242 ? -11.938 -0.791 -4.868 1.00 92.88 242 VAL A N 1
ATOM 1932 C CA . VAL A 1 242 ? -12.886 0.322 -4.701 1.00 92.88 242 VAL A CA 1
ATOM 1933 C C . VAL A 1 242 ? -13.796 0.084 -3.495 1.00 92.88 242 VAL A C 1
ATOM 1935 O O . VAL A 1 242 ? -13.890 0.930 -2.608 1.00 92.88 242 VAL A O 1
ATOM 1938 N N . GLU A 1 243 ? -14.419 -1.093 -3.411 1.00 93.81 243 GLU A N 1
ATOM 1939 C CA . GLU A 1 243 ? -15.332 -1.418 -2.312 1.00 93.81 243 GLU A CA 1
ATOM 1940 C C . GLU A 1 243 ? -14.611 -1.467 -0.956 1.00 93.81 243 GLU A C 1
ATOM 1942 O O . GLU A 1 243 ? -15.087 -0.921 0.043 1.00 93.81 243 GLU A O 1
ATOM 1947 N N . VAL A 1 244 ? -13.441 -2.109 -0.904 1.00 95.69 244 VAL A N 1
ATOM 1948 C CA . VAL A 1 244 ? -12.657 -2.227 0.329 1.00 95.69 244 VAL A CA 1
ATOM 1949 C C . VAL A 1 244 ? -12.061 -0.878 0.736 1.00 95.69 244 VAL A C 1
ATOM 1951 O O . VAL A 1 244 ? -11.939 -0.621 1.933 1.00 95.69 244 VAL A O 1
ATOM 1954 N N . GLY A 1 245 ? -11.734 -0.007 -0.218 1.00 94.38 245 GLY A N 1
ATOM 1955 C CA . GLY A 1 245 ? -11.307 1.368 0.032 1.00 94.38 245 GLY A CA 1
ATOM 1956 C C . GLY A 1 245 ? -12.399 2.183 0.723 1.00 94.38 245 GLY A C 1
ATOM 1957 O O . GLY A 1 245 ? -12.154 2.766 1.781 1.00 94.38 245 GLY A O 1
ATOM 1958 N N . GLU A 1 246 ? -13.631 2.135 0.210 1.00 93.44 246 GLU A N 1
ATOM 1959 C CA . GLU A 1 246 ? -14.790 2.768 0.861 1.00 93.44 246 GLU A CA 1
ATOM 1960 C C . GLU A 1 246 ? -15.074 2.167 2.244 1.00 93.44 246 GLU A C 1
ATOM 1962 O O . GLU A 1 246 ? -15.377 2.877 3.210 1.00 93.44 246 GLU A O 1
ATOM 1967 N N . TYR A 1 247 ? -14.914 0.849 2.386 1.00 94.69 247 TYR A N 1
ATOM 1968 C CA . TYR A 1 247 ? -15.042 0.197 3.684 1.00 94.69 247 TYR A CA 1
ATOM 1969 C C . TYR A 1 247 ? -13.973 0.673 4.679 1.00 94.69 247 TYR A C 1
ATOM 1971 O O . TYR A 1 247 ? -14.303 0.992 5.823 1.00 94.69 247 TYR A O 1
ATOM 1979 N N . LEU A 1 248 ? -12.711 0.758 4.255 1.00 95.62 248 LEU A N 1
ATOM 1980 C CA . LEU A 1 248 ? -11.611 1.255 5.077 1.00 95.62 248 LEU A CA 1
ATOM 1981 C C . LEU A 1 248 ? -11.871 2.694 5.530 1.00 95.62 248 LEU A C 1
ATOM 1983 O O . LEU A 1 248 ? -11.763 2.979 6.722 1.00 95.62 248 LEU A O 1
ATOM 1987 N N . LYS A 1 249 ? -12.275 3.571 4.607 1.00 94.94 249 LYS A N 1
ATOM 1988 C CA . LYS A 1 249 ? -12.663 4.951 4.915 1.00 94.94 249 LYS A CA 1
ATOM 1989 C C . LYS A 1 249 ? -13.767 4.994 5.970 1.00 94.94 249 LYS A C 1
ATOM 1991 O O . LYS A 1 249 ? -13.602 5.639 6.999 1.00 94.94 249 LYS A O 1
ATOM 1996 N N . THR A 1 250 ? -14.828 4.209 5.781 1.00 93.94 250 THR A N 1
ATOM 1997 C CA . THR A 1 250 ? -15.937 4.123 6.744 1.00 93.94 250 THR A CA 1
ATOM 1998 C C . THR A 1 250 ? -15.465 3.674 8.134 1.00 93.94 250 THR A C 1
ATOM 2000 O O . THR A 1 250 ? -15.960 4.172 9.144 1.00 93.94 250 THR A O 1
ATOM 2003 N N . ILE A 1 251 ? -14.508 2.739 8.217 1.00 95.75 251 ILE A N 1
ATOM 2004 C CA . ILE A 1 251 ? -13.919 2.318 9.498 1.00 95.75 251 ILE A CA 1
ATOM 2005 C C . ILE A 1 251 ? -13.140 3.468 10.142 1.00 95.75 251 ILE A C 1
ATOM 2007 O O . ILE A 1 251 ? -13.328 3.731 11.327 1.00 95.75 251 ILE A O 1
ATOM 2011 N N . LEU A 1 252 ? -12.262 4.135 9.392 1.00 95.56 252 LEU A N 1
ATOM 2012 C CA . LEU A 1 252 ? -11.437 5.222 9.922 1.00 95.56 252 LEU A CA 1
ATOM 2013 C C . LEU A 1 252 ? -12.299 6.399 10.398 1.00 95.56 252 LEU A C 1
ATOM 2015 O O . LEU A 1 252 ? -12.056 6.918 11.487 1.00 95.56 252 LEU A O 1
ATOM 2019 N N . ASP A 1 253 ? -13.345 6.744 9.646 1.00 95.56 253 ASP A N 1
ATOM 2020 C CA . ASP A 1 253 ? -14.322 7.768 10.024 1.00 95.56 253 ASP A CA 1
ATOM 2021 C C . ASP A 1 253 ? -15.081 7.374 11.298 1.00 95.56 253 ASP A C 1
ATOM 2023 O O . ASP A 1 253 ? -15.278 8.200 12.191 1.00 95.56 253 ASP A O 1
ATOM 2027 N N . ALA A 1 254 ? -15.461 6.097 11.435 1.00 94.75 254 ALA A N 1
ATOM 2028 C CA . ALA A 1 254 ? -16.087 5.594 12.655 1.00 94.75 254 ALA A CA 1
ATOM 2029 C C . ALA A 1 254 ? -15.146 5.730 13.864 1.00 94.75 254 ALA A C 1
ATOM 2031 O O . ALA A 1 254 ? -15.559 6.237 14.907 1.00 94.75 254 ALA A O 1
ATOM 2032 N N . LEU A 1 255 ? -13.879 5.332 13.726 1.00 95.06 255 LEU A N 1
ATOM 2033 C CA . LEU A 1 255 ? -12.870 5.415 14.791 1.00 95.06 255 LEU A CA 1
ATOM 2034 C C . LEU A 1 255 ? -12.561 6.855 15.222 1.00 95.06 255 LEU A C 1
ATOM 2036 O O . LEU A 1 255 ? -12.162 7.079 16.362 1.00 95.06 255 LEU A O 1
ATOM 2040 N N . GLU A 1 256 ? -12.753 7.828 14.332 1.00 95.38 256 GLU A N 1
ATOM 2041 C CA . GLU A 1 256 ? -12.553 9.248 14.627 1.00 95.38 256 GLU A CA 1
ATOM 2042 C C . GLU A 1 256 ? -13.718 9.860 15.431 1.00 95.38 256 GLU A C 1
ATOM 2044 O O . GLU A 1 256 ? -13.588 10.959 15.978 1.00 95.38 256 GLU A O 1
ATOM 2049 N N . THR A 1 257 ? -14.852 9.159 15.562 1.00 95.75 257 THR A N 1
ATOM 2050 C CA . THR A 1 257 ? -16.005 9.666 16.320 1.00 95.75 257 THR A CA 1
ATOM 2051 C C . THR A 1 257 ? -15.687 9.844 17.813 1.00 95.75 257 THR A C 1
ATOM 2053 O O . THR A 1 257 ? -15.020 9.001 18.424 1.00 95.75 257 THR A O 1
ATOM 2056 N N . PRO A 1 258 ? -16.183 10.926 18.449 1.00 93.94 258 PRO A N 1
ATOM 2057 C CA . PRO A 1 258 ? -15.859 11.237 19.842 1.00 93.94 258 PRO A CA 1
ATOM 2058 C C . PRO A 1 258 ? -16.350 10.160 20.815 1.00 93.94 258 PRO A C 1
ATOM 2060 O O . PRO A 1 258 ? -15.684 9.897 21.813 1.00 93.94 258 PRO A O 1
ATOM 2063 N N . ASP A 1 259 ? -17.474 9.503 20.516 1.00 92.88 259 ASP A N 1
ATOM 2064 C CA . ASP A 1 259 ? -18.044 8.460 21.375 1.00 92.88 259 ASP A CA 1
ATOM 2065 C C . ASP A 1 259 ? -17.117 7.243 21.469 1.00 92.88 259 ASP A C 1
ATOM 2067 O O . ASP A 1 259 ? -16.890 6.719 22.560 1.00 92.88 259 ASP A O 1
ATOM 2071 N N . ILE A 1 260 ? -16.557 6.810 20.329 1.00 94.12 260 ILE A N 1
ATOM 2072 C CA . ILE A 1 260 ? -15.621 5.682 20.279 1.00 94.12 260 ILE A CA 1
ATOM 2073 C C . ILE A 1 260 ? -14.312 6.070 20.960 1.00 94.12 260 ILE A C 1
ATOM 2075 O O . ILE A 1 260 ? -13.840 5.331 21.821 1.00 94.12 260 ILE A O 1
ATOM 2079 N N . LYS A 1 261 ? -13.767 7.252 20.658 1.00 94.88 261 LYS A N 1
ATOM 2080 C CA . LYS A 1 261 ? -12.551 7.753 21.314 1.00 94.88 261 LYS A CA 1
ATOM 2081 C C . LYS A 1 261 ? -12.698 7.803 22.838 1.00 94.88 261 LYS A C 1
ATOM 2083 O O . LYS A 1 261 ? -11.864 7.258 23.557 1.00 94.88 261 LYS A O 1
ATOM 2088 N N . LYS A 1 262 ? -13.820 8.331 23.336 1.00 93.50 262 LYS A N 1
ATOM 2089 C CA . LYS A 1 262 ? -14.133 8.386 24.771 1.00 93.50 262 LYS A CA 1
ATOM 2090 C C . LYS A 1 262 ? -14.293 7.001 25.404 1.00 93.50 262 LYS A C 1
ATOM 2092 O O . LYS A 1 262 ? -13.904 6.814 26.552 1.00 93.50 262 LYS A O 1
ATOM 2097 N N . ALA A 1 263 ? -14.852 6.026 24.686 1.00 91.56 263 ALA A N 1
ATOM 2098 C CA . ALA A 1 263 ? -15.023 4.667 25.203 1.00 91.56 263 ALA A CA 1
ATOM 2099 C C . ALA A 1 263 ? -13.691 3.935 25.453 1.00 91.56 263 ALA A C 1
ATOM 2101 O O . ALA A 1 263 ? -13.652 3.019 26.276 1.00 91.56 263 ALA A O 1
ATOM 2102 N N . PHE A 1 264 ? -12.617 4.341 24.770 1.00 92.81 264 PHE A N 1
ATOM 2103 C CA . PHE A 1 264 ? -11.280 3.751 24.891 1.00 92.81 264 PHE A CA 1
ATOM 2104 C C . PHE A 1 264 ? -10.237 4.686 25.514 1.00 92.81 264 PHE A C 1
ATOM 2106 O O . PHE A 1 264 ? -9.070 4.312 25.546 1.00 92.81 264 PHE A O 1
ATOM 2113 N N . ASP A 1 265 ? -10.654 5.848 26.030 1.00 92.31 265 ASP A N 1
ATOM 2114 C CA . ASP A 1 265 ? -9.764 6.886 26.578 1.00 92.31 265 ASP A CA 1
ATOM 2115 C C . ASP A 1 265 ? -8.646 7.291 25.596 1.00 92.31 265 ASP A C 1
ATOM 2117 O O . ASP A 1 265 ? -7.471 7.403 25.932 1.00 92.31 265 ASP A O 1
ATOM 2121 N N . ALA A 1 266 ? -9.029 7.436 24.327 1.00 93.94 266 ALA A N 1
ATOM 2122 C CA . ALA A 1 266 ? -8.141 7.692 23.202 1.00 93.94 266 ALA A CA 1
ATOM 2123 C C . ALA A 1 266 ? -8.270 9.139 22.708 1.00 93.94 266 ALA A C 1
ATOM 2125 O O . ALA A 1 266 ? -9.374 9.684 22.645 1.00 93.94 266 ALA A O 1
ATOM 2126 N N . ASN A 1 267 ? -7.160 9.746 22.276 1.00 93.50 267 ASN A N 1
ATOM 2127 C CA . ASN A 1 267 ? -7.166 11.098 21.705 1.00 93.50 267 ASN A CA 1
ATOM 2128 C C . ASN A 1 267 ? -7.337 11.063 20.183 1.00 93.50 267 ASN A C 1
ATOM 2130 O O . ASN A 1 267 ? -8.035 11.898 19.600 1.00 93.50 267 ASN A O 1
ATOM 2134 N N . THR A 1 268 ? -6.723 10.072 19.538 1.00 94.44 268 THR A N 1
ATOM 2135 C CA . THR A 1 268 ? -6.765 9.869 18.089 1.00 94.44 268 THR A CA 1
ATOM 2136 C C . THR A 1 268 ? -7.339 8.498 17.730 1.00 94.44 268 THR A C 1
ATOM 2138 O O . THR A 1 268 ? -7.323 7.566 18.535 1.00 94.44 268 THR A O 1
ATOM 2141 N N . LYS A 1 269 ? -7.814 8.332 16.488 1.00 93.94 269 LYS A N 1
ATOM 2142 C CA . LYS A 1 269 ? -8.219 7.013 15.962 1.00 93.94 269 LYS A CA 1
ATOM 2143 C C . LYS A 1 269 ? -7.106 5.959 16.034 1.00 93.94 269 LYS A C 1
ATOM 2145 O O . LYS A 1 269 ? -7.395 4.770 16.158 1.00 93.94 269 LYS A O 1
ATOM 2150 N N . TRP A 1 270 ? -5.843 6.383 15.964 1.00 94.44 270 TRP A N 1
ATOM 2151 C CA . TRP A 1 270 ? -4.688 5.492 16.053 1.00 94.44 270 TRP A CA 1
ATOM 2152 C C . TRP A 1 270 ? -4.541 4.918 17.461 1.00 94.44 270 TRP A C 1
ATOM 2154 O O . TRP A 1 270 ? -4.332 3.715 17.591 1.00 94.44 270 TRP A O 1
ATOM 2164 N N . ASP A 1 271 ? -4.777 5.731 18.492 1.00 93.75 271 ASP A N 1
ATOM 2165 C CA . ASP A 1 271 ? -4.774 5.273 19.885 1.00 93.75 271 ASP A CA 1
ATOM 2166 C C . ASP A 1 271 ? -5.903 4.254 20.119 1.00 93.75 271 ASP A C 1
ATOM 2168 O O . ASP A 1 271 ? -5.703 3.246 20.792 1.00 93.75 271 ASP A O 1
ATOM 2172 N N . VAL A 1 272 ? -7.080 4.448 19.501 1.00 94.50 272 VAL A N 1
ATOM 2173 C CA . VAL A 1 272 ? -8.173 3.454 19.554 1.00 94.50 272 VAL A CA 1
ATOM 2174 C C . VAL A 1 272 ? -7.717 2.120 18.959 1.00 94.50 272 VAL A C 1
ATOM 2176 O O . VAL A 1 272 ? -7.915 1.067 19.569 1.00 94.50 272 VAL A O 1
ATOM 2179 N N . ILE A 1 273 ? -7.091 2.147 17.776 1.00 95.12 273 ILE A N 1
ATOM 2180 C CA . ILE A 1 273 ? -6.539 0.944 17.134 1.00 95.12 273 ILE A CA 1
ATOM 2181 C C . ILE A 1 273 ? -5.510 0.288 18.054 1.00 95.12 273 ILE A C 1
ATOM 2183 O O . ILE A 1 273 ? -5.512 -0.939 18.186 1.00 95.12 273 ILE A O 1
ATOM 2187 N N . GLU A 1 274 ? -4.667 1.084 18.709 1.00 93.88 274 GLU A N 1
ATOM 2188 C CA . GLU A 1 274 ? -3.629 0.603 19.608 1.00 93.88 274 GLU A CA 1
ATOM 2189 C C . GLU A 1 274 ? -4.211 -0.121 20.829 1.00 93.88 274 GLU A C 1
ATOM 2191 O O . GLU A 1 274 ? -3.925 -1.303 21.052 1.00 93.88 274 GLU A O 1
ATOM 2196 N N . VAL A 1 275 ? -5.103 0.553 21.559 1.00 93.69 275 VAL A N 1
ATOM 2197 C CA . VAL A 1 275 ? -5.756 0.042 22.771 1.00 93.69 275 VAL A CA 1
ATOM 2198 C C . VAL A 1 275 ? -6.558 -1.222 22.468 1.00 93.69 275 VAL A C 1
ATOM 2200 O O . VAL A 1 275 ? -6.454 -2.217 23.192 1.00 93.69 275 VAL A O 1
ATOM 2203 N N . VAL A 1 276 ? -7.342 -1.227 21.383 1.00 94.38 276 VAL A N 1
ATOM 2204 C CA . VAL A 1 276 ? -8.139 -2.401 20.996 1.00 94.38 276 VAL A CA 1
ATOM 2205 C C . VAL A 1 276 ? -7.231 -3.556 20.573 1.00 94.38 276 VAL A C 1
ATOM 2207 O O . VAL A 1 276 ? -7.476 -4.703 20.956 1.00 94.38 276 VAL A O 1
ATOM 2210 N N . SER A 1 277 ? -6.160 -3.279 19.827 1.00 93.81 277 SER A N 1
ATOM 2211 C CA . SER A 1 277 ? -5.239 -4.319 19.360 1.00 93.81 277 SER A CA 1
ATOM 2212 C C . SER A 1 277 ? -4.454 -4.964 20.503 1.00 93.81 277 SER A C 1
ATOM 2214 O O . SER A 1 277 ? -4.328 -6.190 20.538 1.00 93.81 277 SER A O 1
ATOM 2216 N N . GLN A 1 278 ? -3.973 -4.170 21.465 1.00 93.69 278 GLN A N 1
ATOM 2217 C CA . GLN A 1 278 ? -3.309 -4.680 22.670 1.00 93.69 278 GLN A CA 1
ATOM 2218 C C . GLN A 1 278 ? -4.262 -5.517 23.520 1.00 93.69 278 GLN A C 1
ATOM 2220 O O . GLN A 1 278 ? -3.922 -6.633 23.907 1.00 93.69 278 GLN A O 1
ATOM 2225 N N . ARG A 1 279 ? -5.471 -5.006 23.780 1.00 92.88 279 ARG A N 1
ATOM 2226 C CA . ARG A 1 279 ? -6.403 -5.639 24.718 1.00 92.88 279 ARG A CA 1
ATOM 2227 C C . ARG A 1 279 ? -7.085 -6.888 24.157 1.00 92.88 279 ARG A C 1
ATOM 2229 O O . ARG A 1 279 ? -7.328 -7.821 24.915 1.00 92.88 279 ARG A O 1
ATOM 2236 N N . TYR A 1 280 ? -7.406 -6.915 22.860 1.00 92.38 280 TYR A N 1
ATOM 2237 C CA . TYR A 1 280 ? -8.267 -7.957 22.277 1.00 92.38 280 TYR A CA 1
ATOM 2238 C C . TYR A 1 280 ? -7.631 -8.763 21.139 1.00 92.38 280 TYR A C 1
ATOM 2240 O O . TYR A 1 280 ? -8.145 -9.830 20.809 1.00 92.38 280 TYR A O 1
ATOM 2248 N N . LEU A 1 281 ? -6.543 -8.286 20.521 1.00 91.38 281 LEU A N 1
ATOM 2249 C CA . LEU A 1 281 ? -5.952 -8.901 19.318 1.00 91.38 281 LEU A CA 1
ATOM 2250 C C . LEU A 1 281 ? -4.512 -9.404 19.524 1.00 91.38 281 LEU A C 1
ATOM 2252 O O . LEU A 1 281 ? -3.809 -9.668 18.542 1.00 91.38 281 LEU A O 1
ATOM 2256 N N . GLY A 1 282 ? -4.066 -9.521 20.780 1.00 88.44 282 GLY A N 1
ATOM 2257 C CA . GLY A 1 282 ? -2.771 -10.107 21.140 1.00 88.44 282 GLY A CA 1
ATOM 2258 C C . GLY A 1 282 ? -1.556 -9.254 20.768 1.00 88.44 282 GLY A C 1
ATOM 2259 O O . GLY A 1 282 ? -0.487 -9.805 20.522 1.00 88.44 282 GLY A O 1
ATOM 2260 N N . GLY A 1 283 ? -1.715 -7.930 20.673 1.00 87.94 283 GLY A N 1
ATOM 2261 C CA . GLY A 1 283 ? -0.619 -6.988 20.432 1.00 87.94 283 GLY A CA 1
ATOM 2262 C C . GLY A 1 283 ? -0.870 -6.048 19.257 1.00 87.94 283 GLY A C 1
ATOM 2263 O O . GLY A 1 283 ? -1.759 -6.269 18.429 1.00 87.94 283 GLY A O 1
ATOM 2264 N N . THR A 1 284 ? -0.076 -4.989 19.175 1.00 82.31 284 THR A N 1
ATOM 2265 C CA . THR A 1 284 ? -0.192 -3.942 18.156 1.00 82.31 284 THR A CA 1
ATOM 2266 C C . THR A 1 284 ? 0.659 -4.213 16.929 1.00 82.31 284 THR A C 1
ATOM 2268 O O . THR A 1 284 ? 1.721 -4.823 17.009 1.00 82.31 284 THR A O 1
ATOM 2271 N N . GLY A 1 285 ? 0.159 -3.790 15.767 1.00 80.56 285 GLY A N 1
ATOM 2272 C CA . GLY A 1 285 ? 0.998 -3.655 14.578 1.00 80.56 285 GLY A CA 1
ATOM 2273 C C . GLY A 1 285 ? 1.834 -2.374 14.646 1.00 80.56 285 GLY A C 1
ATOM 2274 O O . GLY A 1 285 ? 1.569 -1.500 15.469 1.00 80.56 285 GLY A O 1
ATOM 2275 N N . ASP A 1 286 ? 2.809 -2.239 13.750 1.00 88.25 286 ASP A N 1
ATOM 2276 C CA . ASP A 1 286 ? 3.625 -1.024 13.606 1.00 88.25 286 ASP A CA 1
ATOM 2277 C C . ASP A 1 286 ? 2.797 0.127 12.986 1.00 88.25 286 ASP A C 1
ATOM 2279 O O . ASP A 1 286 ? 2.929 0.419 11.797 1.00 88.25 286 ASP A O 1
ATOM 2283 N N . ILE A 1 287 ? 1.882 0.737 13.754 1.00 90.62 287 ILE A N 1
ATOM 2284 C CA . ILE A 1 287 ? 0.882 1.702 13.245 1.00 90.62 287 ILE A CA 1
ATOM 2285 C C . ILE A 1 287 ? 1.560 2.903 12.571 1.00 90.62 287 ILE A C 1
ATOM 2287 O O . ILE A 1 287 ? 1.286 3.208 11.413 1.00 90.62 287 ILE A O 1
ATOM 2291 N N . SER A 1 288 ? 2.493 3.558 13.268 1.00 90.62 288 SER A N 1
ATOM 2292 C CA . SER A 1 288 ? 3.162 4.767 12.765 1.00 90.62 288 SER A CA 1
ATOM 2293 C C . SER A 1 288 ? 3.928 4.504 11.462 1.00 90.62 288 SER A C 1
ATOM 2295 O O . SER A 1 288 ? 3.779 5.229 10.479 1.00 90.62 288 SER A O 1
ATOM 2297 N N . GLN A 1 289 ? 4.712 3.425 11.427 1.00 92.38 289 GLN A N 1
ATOM 2298 C CA . GLN A 1 289 ? 5.521 3.042 10.273 1.00 92.38 289 GLN A CA 1
ATOM 2299 C C . GLN A 1 289 ? 4.632 2.666 9.086 1.00 92.38 289 GLN A C 1
ATOM 2301 O O . GLN A 1 289 ? 4.861 3.122 7.968 1.00 92.38 289 GLN A O 1
ATOM 2306 N N . ARG A 1 290 ? 3.598 1.853 9.317 1.00 94.00 290 ARG A N 1
ATOM 2307 C CA . ARG A 1 290 ? 2.730 1.363 8.242 1.00 94.00 290 ARG A CA 1
ATOM 2308 C C . ARG A 1 290 ? 1.821 2.450 7.683 1.00 94.00 290 ARG A C 1
ATOM 2310 O O . ARG A 1 290 ? 1.591 2.426 6.481 1.00 94.00 290 ARG A O 1
ATOM 2317 N N . SER A 1 291 ? 1.386 3.421 8.490 1.00 93.19 291 SER A N 1
ATOM 2318 C CA . SER A 1 291 ? 0.654 4.596 7.994 1.00 93.19 291 SER A CA 1
ATOM 2319 C C . SER A 1 291 ? 1.510 5.400 7.015 1.00 93.19 291 SER A C 1
ATOM 2321 O O . SER A 1 291 ? 1.089 5.626 5.886 1.00 93.19 291 SER A O 1
ATOM 2323 N N . LYS A 1 292 ? 2.751 5.736 7.394 1.00 94.25 292 LYS A N 1
ATOM 2324 C CA . LYS A 1 292 ? 3.685 6.453 6.508 1.00 94.25 292 LYS A CA 1
ATOM 2325 C C . LYS A 1 292 ? 3.995 5.669 5.239 1.00 94.25 292 LYS A C 1
ATOM 2327 O O . LYS A 1 292 ? 3.978 6.216 4.141 1.00 94.25 292 LYS A O 1
ATOM 2332 N N . MET A 1 293 ? 4.229 4.361 5.373 1.00 95.25 293 MET A N 1
ATOM 2333 C CA . MET A 1 293 ? 4.412 3.493 4.211 1.00 95.25 293 MET A CA 1
ATOM 2334 C C . MET A 1 293 ? 3.181 3.476 3.307 1.00 95.25 293 MET A C 1
ATOM 2336 O O . MET A 1 293 ? 3.365 3.390 2.097 1.00 95.25 293 MET A O 1
ATOM 2340 N N . ALA A 1 294 ? 1.964 3.515 3.860 1.00 95.88 294 ALA A N 1
ATOM 2341 C CA . ALA A 1 294 ? 0.719 3.512 3.098 1.00 95.88 294 ALA A CA 1
ATOM 2342 C C . ALA A 1 294 ? 0.597 4.778 2.248 1.00 95.88 294 ALA A C 1
ATOM 2344 O O . ALA A 1 294 ? 0.444 4.668 1.034 1.00 95.88 294 ALA A O 1
ATOM 2345 N N . ASP A 1 295 ? 0.723 5.952 2.870 1.00 95.75 295 ASP A N 1
ATOM 2346 C CA . ASP A 1 295 ? 0.591 7.244 2.193 1.00 95.75 295 ASP A CA 1
ATOM 2347 C C . ASP A 1 295 ? 1.682 7.429 1.132 1.00 95.75 295 ASP A C 1
ATOM 2349 O O . ASP A 1 295 ? 1.383 7.631 -0.048 1.00 95.75 295 ASP A O 1
ATOM 2353 N N . ALA A 1 296 ? 2.949 7.263 1.523 1.00 96.88 296 ALA A N 1
ATOM 2354 C CA . ALA A 1 296 ? 4.074 7.447 0.616 1.00 96.88 296 ALA A CA 1
ATOM 2355 C C . ALA A 1 296 ? 4.093 6.397 -0.505 1.00 96.88 296 ALA A C 1
ATOM 2357 O O . ALA A 1 296 ? 4.319 6.715 -1.671 1.00 96.88 296 ALA A O 1
ATOM 2358 N N . GLY A 1 297 ? 3.805 5.134 -0.176 1.00 96.38 297 GLY A N 1
ATOM 2359 C CA . GLY A 1 297 ? 3.805 4.054 -1.159 1.00 96.38 297 GLY A CA 1
ATOM 2360 C C . GLY A 1 297 ? 2.665 4.177 -2.165 1.00 96.38 297 GLY A C 1
ATOM 2361 O O . GLY A 1 297 ? 2.863 3.869 -3.336 1.00 96.38 297 GLY A O 1
ATOM 2362 N N . ARG A 1 298 ? 1.503 4.689 -1.740 1.00 96.75 298 ARG A N 1
ATOM 2363 C CA . ARG A 1 298 ? 0.395 5.008 -2.644 1.00 96.75 298 ARG A CA 1
ATOM 2364 C C . ARG A 1 298 ? 0.785 6.090 -3.649 1.00 96.75 298 ARG A C 1
ATOM 2366 O O . ARG A 1 298 ? 0.545 5.910 -4.835 1.00 96.75 298 ARG A O 1
ATOM 2373 N N . LEU A 1 299 ? 1.418 7.175 -3.198 1.00 96.56 299 LEU A N 1
ATOM 2374 C CA . LEU A 1 299 ? 1.887 8.245 -4.089 1.00 96.56 299 LEU A CA 1
ATOM 2375 C C . LEU A 1 299 ? 2.928 7.738 -5.097 1.00 96.56 299 LEU A C 1
ATOM 2377 O O . LEU A 1 299 ? 2.836 8.046 -6.281 1.00 96.56 299 LEU A O 1
ATOM 2381 N N . LEU A 1 300 ? 3.873 6.909 -4.648 1.00 96.56 300 LEU A N 1
ATOM 2382 C CA . LEU A 1 300 ? 4.898 6.316 -5.514 1.00 96.56 300 LEU A CA 1
ATOM 2383 C C . LEU A 1 300 ? 4.299 5.360 -6.557 1.00 96.56 300 LEU A C 1
ATOM 2385 O O . LEU A 1 300 ? 4.746 5.351 -7.699 1.00 96.56 300 LEU A O 1
ATOM 2389 N N . LEU A 1 301 ? 3.286 4.570 -6.190 1.00 96.31 301 LEU A N 1
ATOM 2390 C CA . LEU A 1 301 ? 2.590 3.686 -7.132 1.00 96.31 301 LEU A CA 1
ATOM 2391 C C . LEU A 1 301 ? 1.664 4.451 -8.085 1.00 96.31 301 LEU A C 1
ATOM 2393 O O . LEU A 1 301 ? 1.571 4.066 -9.245 1.00 96.31 301 LEU A O 1
ATOM 2397 N N . ASN A 1 302 ? 1.029 5.538 -7.637 1.00 95.56 302 ASN A N 1
ATOM 2398 C CA . ASN A 1 302 ? 0.282 6.431 -8.526 1.00 95.56 302 ASN A CA 1
ATOM 2399 C C . ASN A 1 302 ? 1.208 7.089 -9.548 1.00 95.56 302 ASN A C 1
ATOM 2401 O O . ASN A 1 302 ? 0.889 7.096 -10.725 1.00 95.56 302 ASN A O 1
ATOM 2405 N N . PHE A 1 303 ? 2.407 7.512 -9.144 1.00 94.44 303 PHE A N 1
ATOM 2406 C CA . PHE A 1 303 ? 3.396 7.995 -10.104 1.00 94.44 303 PHE A CA 1
ATOM 2407 C C . PHE A 1 303 ? 3.771 6.939 -11.156 1.00 94.44 303 PHE A C 1
ATOM 2409 O O . PHE A 1 303 ? 3.898 7.263 -12.331 1.00 94.44 303 PHE A O 1
ATOM 2416 N N . VAL A 1 304 ? 3.915 5.668 -10.763 1.00 93.56 304 VAL A N 1
ATOM 2417 C CA . VAL A 1 304 ? 4.142 4.565 -11.719 1.00 93.56 304 VAL A CA 1
ATOM 2418 C C . VAL A 1 304 ? 2.936 4.345 -12.643 1.00 93.56 304 VAL A C 1
ATOM 2420 O O . VAL A 1 304 ? 3.111 3.889 -13.771 1.00 93.56 304 VAL A O 1
ATOM 2423 N N . ALA A 1 305 ? 1.724 4.652 -12.178 1.00 92.88 305 ALA A N 1
ATOM 2424 C CA . ALA A 1 305 ? 0.512 4.582 -12.986 1.00 92.88 305 ALA A CA 1
ATOM 2425 C C . ALA A 1 305 ? 0.451 5.704 -14.032 1.00 92.88 305 ALA A C 1
ATOM 2427 O O . ALA A 1 305 ? 0.245 5.413 -15.211 1.00 92.88 305 ALA A O 1
ATOM 2428 N N . ASP A 1 306 ? 0.694 6.940 -13.591 1.00 91.69 306 ASP A N 1
ATOM 2429 C CA . ASP A 1 306 ? 0.586 8.164 -14.390 1.00 91.69 306 ASP A CA 1
ATOM 2430 C C . ASP A 1 306 ? 1.749 8.342 -15.378 1.00 91.69 306 ASP A C 1
ATOM 2432 O O . ASP A 1 306 ? 1.598 8.974 -16.423 1.00 91.69 306 ASP A O 1
ATOM 2436 N N . ASN A 1 307 ? 2.935 7.811 -15.057 1.00 89.69 307 ASN A N 1
ATOM 2437 C CA . ASN A 1 307 ? 4.137 8.028 -15.852 1.00 89.69 307 ASN A CA 1
ATOM 2438 C C . ASN A 1 307 ? 4.445 6.826 -16.767 1.00 89.69 307 ASN A C 1
ATOM 2440 O O . ASN A 1 307 ? 4.730 5.730 -16.278 1.00 89.69 307 ASN A O 1
ATOM 2444 N N . PRO A 1 308 ? 4.474 7.002 -18.103 1.00 84.12 308 PRO A N 1
ATOM 2445 C CA . PRO A 1 308 ? 4.848 5.937 -19.031 1.00 84.12 308 PRO A CA 1
ATOM 2446 C C . PRO A 1 308 ? 6.366 5.674 -19.091 1.00 84.12 308 PRO A C 1
ATOM 2448 O O . PRO A 1 308 ? 6.791 4.772 -19.806 1.00 84.12 308 PRO A O 1
ATOM 2451 N N . PHE A 1 309 ? 7.191 6.454 -18.383 1.00 86.19 309 PHE A N 1
ATOM 2452 C CA . PHE A 1 309 ? 8.659 6.370 -18.338 1.00 86.19 309 PHE A CA 1
ATOM 2453 C C . PHE A 1 309 ? 9.355 6.516 -19.703 1.00 86.19 309 PHE A C 1
ATOM 2455 O O . PHE A 1 309 ? 10.455 6.005 -19.914 1.00 86.19 309 PHE A O 1
ATOM 2462 N N . LYS A 1 310 ? 8.739 7.262 -20.630 1.00 81.69 310 LYS A N 1
ATOM 2463 C CA . LYS A 1 310 ? 9.264 7.511 -21.989 1.00 81.69 310 LYS A CA 1
ATOM 2464 C C . LYS A 1 310 ? 10.132 8.773 -22.096 1.00 81.69 310 LYS A C 1
ATOM 2466 O O . LYS A 1 310 ? 10.751 8.996 -23.138 1.00 81.69 310 LYS A O 1
ATOM 2471 N N . THR A 1 311 ? 10.189 9.592 -21.045 1.00 78.12 311 THR A N 1
ATOM 2472 C CA . THR A 1 311 ? 10.883 10.888 -21.027 1.00 78.12 311 THR A CA 1
ATOM 2473 C C . THR A 1 311 ? 12.386 10.709 -21.246 1.00 78.12 311 THR A C 1
ATOM 2475 O O . THR A 1 311 ? 13.086 10.149 -20.408 1.00 78.12 311 THR A O 1
ATOM 2478 N N . ARG A 1 312 ? 12.905 11.158 -22.393 1.00 74.06 312 ARG A N 1
ATOM 2479 C CA . ARG A 1 312 ? 14.341 11.050 -22.717 1.00 74.06 312 ARG A CA 1
ATOM 2480 C C . ARG A 1 312 ? 15.142 12.265 -22.275 1.00 74.06 312 ARG A C 1
ATOM 2482 O O . ARG A 1 312 ? 16.342 12.130 -22.048 1.00 74.06 312 ARG A O 1
ATOM 2489 N N . ASP A 1 313 ? 14.493 13.425 -22.176 1.00 81.81 313 ASP A N 1
ATOM 2490 C CA . ASP A 1 313 ? 15.157 14.626 -21.691 1.00 81.81 313 ASP A CA 1
ATOM 2491 C C . ASP A 1 313 ? 15.340 14.551 -20.173 1.00 81.81 313 ASP A C 1
ATOM 2493 O O . ASP A 1 313 ? 14.463 14.125 -19.419 1.00 81.81 313 ASP A O 1
ATOM 2497 N N . PHE A 1 314 ? 16.522 14.950 -19.734 1.00 77.81 314 PHE A N 1
ATOM 2498 C CA . PHE A 1 314 ? 16.918 14.923 -18.341 1.00 77.81 314 PHE A CA 1
ATOM 2499 C C . PHE A 1 314 ? 16.123 15.940 -17.511 1.00 77.81 314 PHE A C 1
ATOM 2501 O O . PHE A 1 314 ? 15.695 15.633 -16.399 1.00 77.81 314 PHE A O 1
ATOM 2508 N N . LYS A 1 315 ? 15.906 17.146 -18.049 1.00 81.25 315 LYS A N 1
ATOM 2509 C CA . LYS A 1 315 ? 15.268 18.250 -17.316 1.00 81.25 315 LYS A CA 1
ATOM 2510 C C . LYS A 1 315 ? 13.790 17.983 -17.029 1.00 81.25 315 LYS A C 1
ATOM 2512 O O . LYS A 1 315 ? 13.307 18.251 -15.926 1.00 81.25 315 LYS A O 1
ATOM 2517 N N . ASP A 1 316 ? 13.098 17.420 -18.010 1.00 84.25 316 ASP A N 1
ATOM 2518 C CA . ASP A 1 316 ? 11.701 17.013 -17.877 1.00 84.25 316 ASP A CA 1
ATOM 2519 C C . ASP A 1 316 ? 11.578 15.891 -16.839 1.00 84.25 316 ASP A C 1
ATOM 2521 O O . ASP A 1 316 ? 10.811 16.006 -15.883 1.00 84.25 316 ASP A O 1
ATOM 2525 N N . PHE A 1 317 ? 12.442 14.873 -16.929 1.00 86.00 317 PHE A N 1
ATOM 2526 C CA . PHE A 1 317 ? 12.477 13.781 -15.956 1.00 86.00 317 PHE A CA 1
ATOM 2527 C C . PHE A 1 317 ? 12.790 14.263 -14.530 1.00 86.00 317 PHE A C 1
ATOM 2529 O O . PHE A 1 317 ? 12.181 13.808 -13.563 1.00 86.00 317 PHE A O 1
ATOM 2536 N N . GLN A 1 318 ? 13.720 15.210 -14.372 1.00 84.69 318 GLN A N 1
ATOM 2537 C CA . GLN A 1 318 ? 14.019 15.808 -13.072 1.00 84.69 318 GLN A CA 1
ATOM 2538 C C . GLN A 1 318 ? 12.785 16.497 -12.482 1.00 84.69 318 GLN A C 1
ATOM 2540 O O . GLN A 1 318 ? 12.504 16.320 -11.300 1.00 84.69 318 GLN A O 1
ATOM 2545 N N . THR A 1 319 ? 12.039 17.245 -13.294 1.00 86.94 319 THR A N 1
ATOM 2546 C CA . THR A 1 319 ? 10.845 17.976 -12.851 1.00 86.94 319 THR A CA 1
ATOM 2547 C C . THR A 1 319 ? 9.739 17.018 -12.401 1.00 86.94 319 THR A C 1
ATOM 2549 O O . THR A 1 319 ? 9.086 17.269 -11.390 1.00 86.94 319 THR A O 1
ATOM 2552 N N . GLU A 1 320 ? 9.576 15.890 -13.097 1.00 87.31 320 GLU A N 1
ATOM 2553 C CA . GLU A 1 320 ? 8.633 14.826 -12.733 1.00 87.31 320 GLU A CA 1
ATOM 2554 C C . GLU A 1 320 ? 9.010 14.120 -11.416 1.00 87.31 320 GLU A C 1
ATOM 2556 O O . GLU A 1 320 ? 8.144 13.844 -10.586 1.00 87.31 320 GLU A O 1
ATOM 2561 N N . VAL A 1 321 ? 10.298 13.822 -11.204 1.00 87.50 321 VAL A N 1
ATOM 2562 C CA . VAL A 1 321 ? 10.758 12.990 -10.074 1.00 87.50 321 VAL A CA 1
ATOM 2563 C C . VAL A 1 321 ? 11.064 13.797 -8.810 1.00 87.50 321 VAL A C 1
ATOM 2565 O O . VAL A 1 321 ? 10.973 13.254 -7.707 1.00 87.50 321 VAL A O 1
ATOM 2568 N N . MET A 1 322 ? 11.395 15.087 -8.920 1.00 86.81 322 MET A N 1
ATOM 2569 C CA . MET A 1 322 ? 11.811 15.911 -7.774 1.00 86.81 322 MET A CA 1
ATOM 2570 C C . MET A 1 322 ? 10.806 15.910 -6.601 1.00 86.81 322 MET A C 1
ATOM 2572 O O . MET A 1 322 ? 11.241 15.724 -5.460 1.00 86.81 322 MET A O 1
ATOM 2576 N N . PRO A 1 323 ? 9.478 16.022 -6.822 1.00 91.00 323 PRO A N 1
ATOM 2577 C CA . PRO A 1 323 ? 8.493 15.959 -5.738 1.00 91.00 323 PRO A CA 1
ATOM 2578 C C . PRO A 1 323 ? 8.456 14.612 -4.999 1.00 91.00 323 PRO A C 1
ATOM 2580 O O . PRO A 1 323 ? 8.025 14.547 -3.849 1.00 91.00 323 PRO A O 1
ATOM 2583 N N . LEU A 1 324 ? 8.911 13.529 -5.637 1.00 93.06 324 LEU A N 1
ATOM 2584 C CA . LEU A 1 324 ? 8.872 12.175 -5.081 1.00 93.06 324 LEU A CA 1
ATOM 2585 C C . LEU A 1 324 ? 10.077 11.848 -4.206 1.00 93.06 324 LEU A C 1
ATOM 2587 O O . LEU A 1 324 ? 10.025 10.881 -3.452 1.00 93.06 324 LEU A O 1
ATOM 2591 N N . GLY A 1 325 ? 11.152 12.632 -4.279 1.00 91.62 325 GLY A N 1
ATOM 2592 C CA . GLY A 1 325 ? 12.355 12.422 -3.476 1.00 91.62 325 GLY A CA 1
ATOM 2593 C C . GLY A 1 325 ? 12.078 12.335 -1.968 1.00 91.62 325 GLY A C 1
ATOM 2594 O O . GLY A 1 325 ? 12.401 11.313 -1.354 1.00 91.62 325 GLY A O 1
ATOM 2595 N N . PRO A 1 326 ? 11.413 13.341 -1.365 1.00 93.44 326 PRO A N 1
ATOM 2596 C CA . PRO A 1 326 ? 11.022 13.299 0.044 1.00 93.44 326 PRO A CA 1
ATOM 2597 C C . PRO A 1 326 ? 10.076 12.136 0.374 1.00 93.44 326 PRO A C 1
ATOM 2599 O O . PRO A 1 326 ? 10.228 11.498 1.413 1.00 93.44 326 PRO A O 1
ATOM 2602 N N . VAL A 1 327 ? 9.139 11.822 -0.529 1.00 96.00 327 VAL A N 1
ATOM 2603 C CA . VAL A 1 327 ? 8.180 10.714 -0.376 1.00 96.00 327 VAL A CA 1
ATOM 2604 C C . VAL A 1 327 ? 8.906 9.364 -0.347 1.00 96.00 327 VAL A C 1
ATOM 2606 O O . VAL A 1 327 ? 8.605 8.498 0.476 1.00 96.00 327 VAL A O 1
ATOM 2609 N N . ALA A 1 328 ? 9.908 9.184 -1.208 1.00 94.75 328 ALA A N 1
ATOM 2610 C CA . ALA A 1 328 ? 10.730 7.983 -1.255 1.00 94.75 328 ALA A CA 1
ATOM 2611 C C . ALA A 1 328 ? 11.588 7.820 0.010 1.00 94.75 328 ALA A C 1
ATOM 2613 O O . ALA A 1 328 ? 11.657 6.724 0.571 1.00 94.75 328 ALA A O 1
ATOM 2614 N N . GLU A 1 329 ? 12.198 8.902 0.500 1.00 93.00 329 GLU A N 1
ATOM 2615 C CA . GLU A 1 329 ? 12.947 8.893 1.763 1.00 93.00 329 GLU A CA 1
ATOM 2616 C C . GLU A 1 329 ? 12.039 8.585 2.965 1.00 93.00 329 GLU A C 1
ATOM 2618 O O . GLU A 1 329 ? 12.399 7.759 3.809 1.00 93.00 329 GLU A O 1
ATOM 2623 N N . GLU A 1 330 ? 10.833 9.161 3.020 1.00 94.31 330 GLU A N 1
ATOM 2624 C CA . GLU A 1 330 ? 9.842 8.845 4.055 1.00 94.31 330 GLU A CA 1
ATOM 2625 C C . GLU A 1 330 ? 9.469 7.359 4.040 1.00 94.31 330 GLU A C 1
ATOM 2627 O O . GLU A 1 330 ? 9.487 6.695 5.086 1.00 94.31 330 GLU A O 1
ATOM 2632 N N . TRP A 1 331 ? 9.179 6.817 2.855 1.00 95.69 331 TRP A N 1
ATOM 2633 C CA . TRP A 1 331 ? 8.836 5.411 2.701 1.00 95.69 331 TRP A CA 1
ATOM 2634 C C . TRP A 1 331 ? 9.970 4.497 3.173 1.00 95.69 331 TRP A C 1
ATOM 2636 O O . TRP A 1 331 ? 9.730 3.565 3.942 1.00 95.69 331 TRP A O 1
ATOM 2646 N N . ILE A 1 332 ? 11.217 4.776 2.772 1.00 92.25 332 ILE A N 1
ATOM 2647 C CA . ILE A 1 332 ? 12.394 3.984 3.165 1.00 92.25 332 ILE A CA 1
ATOM 2648 C C . ILE A 1 332 ? 12.631 4.070 4.673 1.00 92.25 332 ILE A C 1
ATOM 2650 O O . ILE A 1 332 ? 12.916 3.049 5.309 1.00 92.25 332 ILE A O 1
ATOM 2654 N N . ALA A 1 333 ? 12.520 5.263 5.257 1.00 91.19 333 ALA A N 1
ATOM 2655 C CA . ALA A 1 333 ? 12.698 5.467 6.689 1.00 91.19 333 ALA A CA 1
ATOM 2656 C C . ALA A 1 333 ? 11.677 4.655 7.497 1.00 91.19 333 ALA A C 1
ATOM 2658 O O . ALA A 1 333 ? 12.050 3.972 8.453 1.00 91.19 333 ALA A O 1
ATOM 2659 N N . ALA A 1 334 ? 10.409 4.669 7.080 1.00 92.62 334 ALA A N 1
ATOM 2660 C CA . ALA A 1 334 ? 9.357 3.880 7.707 1.00 92.62 334 ALA A CA 1
ATOM 2661 C C . ALA A 1 334 ? 9.561 2.370 7.489 1.00 92.62 334 ALA A C 1
ATOM 2663 O O . ALA A 1 334 ? 9.501 1.592 8.444 1.00 92.62 334 ALA A O 1
ATOM 2664 N N . TYR A 1 335 ? 9.887 1.957 6.261 1.00 92.12 335 TYR A N 1
ATOM 2665 C CA . TYR A 1 335 ? 10.115 0.560 5.899 1.00 92.12 335 TYR A CA 1
ATOM 2666 C C . TYR A 1 335 ? 11.227 -0.082 6.732 1.00 92.12 335 TYR A C 1
ATOM 2668 O O . TYR A 1 335 ? 11.031 -1.164 7.283 1.00 92.12 335 TYR A O 1
ATOM 2676 N N . ARG A 1 336 ? 12.363 0.599 6.921 1.00 88.12 336 ARG A N 1
ATOM 2677 C CA . ARG A 1 336 ? 13.500 0.092 7.715 1.00 88.12 336 ARG A CA 1
ATOM 2678 C C . ARG A 1 336 ? 13.157 -0.211 9.177 1.00 88.12 336 ARG A C 1
ATOM 2680 O O . ARG A 1 336 ? 13.852 -1.005 9.808 1.00 88.12 336 ARG A O 1
ATOM 2687 N N . MET A 1 337 ? 12.101 0.399 9.711 1.00 86.56 337 MET A N 1
ATOM 2688 C CA . MET A 1 337 ? 11.642 0.172 11.083 1.00 86.56 337 MET A CA 1
ATOM 2689 C C . MET A 1 337 ? 10.714 -1.047 11.210 1.00 86.56 337 MET A C 1
ATOM 2691 O O . MET A 1 337 ? 10.565 -1.582 12.313 1.00 86.56 337 MET A O 1
ATOM 2695 N N . THR A 1 338 ? 10.133 -1.520 10.103 1.00 88.25 338 THR A N 1
ATOM 2696 C CA . THR A 1 338 ? 9.262 -2.709 10.066 1.00 88.25 338 THR A CA 1
ATOM 2697 C C . THR A 1 338 ? 10.061 -4.017 10.140 1.00 88.25 338 THR A C 1
ATOM 2699 O O . THR A 1 338 ? 11.217 -4.043 9.712 1.00 88.25 338 THR A O 1
ATOM 2702 N N . PRO A 1 339 ? 9.479 -5.128 10.636 1.00 84.81 339 PRO A N 1
ATOM 2703 C CA . PRO A 1 339 ? 10.145 -6.433 10.667 1.00 84.81 339 PRO A CA 1
ATOM 2704 C C . PRO A 1 339 ? 10.720 -6.854 9.313 1.00 84.81 339 PRO A C 1
ATOM 2706 O O . PRO A 1 339 ? 11.821 -7.398 9.249 1.00 84.81 339 PRO A O 1
ATOM 2709 N N . GLU A 1 340 ? 9.994 -6.560 8.233 1.00 83.31 340 GLU A N 1
ATOM 2710 C CA . GLU A 1 340 ? 10.408 -6.871 6.871 1.00 83.31 340 GLU A CA 1
ATOM 2711 C C . GLU A 1 340 ? 11.673 -6.074 6.481 1.00 83.31 340 GLU A C 1
ATOM 2713 O O . GLU A 1 340 ? 12.679 -6.659 6.071 1.00 83.31 340 GLU A O 1
ATOM 2718 N N . GLY A 1 341 ? 11.685 -4.757 6.715 1.00 81.94 341 GLY A N 1
ATOM 2719 C CA . GLY A 1 341 ? 12.811 -3.887 6.351 1.00 81.94 341 GLY A CA 1
ATOM 2720 C C . GLY A 1 341 ? 14.057 -4.021 7.226 1.00 81.94 341 GLY A C 1
ATOM 2721 O O . GLY A 1 341 ? 15.162 -3.741 6.759 1.00 81.94 341 GLY A O 1
ATOM 2722 N N . ARG A 1 342 ? 13.927 -4.510 8.463 1.00 80.62 342 ARG A N 1
ATOM 2723 C CA . ARG A 1 342 ? 15.060 -4.738 9.383 1.00 80.62 342 ARG A CA 1
ATOM 2724 C C . ARG A 1 342 ? 16.094 -5.727 8.844 1.00 80.62 342 ARG A C 1
ATOM 2726 O O . ARG A 1 342 ? 17.284 -5.595 9.127 1.00 80.62 342 ARG A O 1
ATOM 2733 N N . THR A 1 343 ? 15.640 -6.699 8.057 1.00 73.81 343 THR A N 1
ATOM 2734 C CA . THR A 1 343 ? 16.496 -7.725 7.441 1.00 73.81 343 THR A CA 1
ATOM 2735 C C . THR A 1 343 ? 17.175 -7.262 6.152 1.00 73.81 343 THR A C 1
ATOM 2737 O O . THR A 1 343 ? 18.050 -7.953 5.632 1.00 73.81 343 THR A O 1
ATOM 2740 N N . PHE A 1 344 ? 16.821 -6.082 5.639 1.00 70.38 344 PHE A N 1
ATOM 2741 C CA . PHE A 1 344 ? 17.316 -5.607 4.356 1.00 70.38 344 PHE A CA 1
ATOM 2742 C C . PHE A 1 344 ? 18.810 -5.225 4.408 1.00 70.38 344 PHE A C 1
ATOM 2744 O O . PHE A 1 344 ? 19.294 -4.560 5.336 1.00 70.38 344 PHE A O 1
ATOM 2751 N N . SER A 1 345 ? 19.564 -5.630 3.380 1.00 60.53 345 SER A N 1
ATOM 2752 C CA . SER A 1 345 ? 20.967 -5.251 3.189 1.00 60.53 345 SER A CA 1
ATOM 2753 C C . SER A 1 345 ? 21.043 -3.776 2.783 1.00 60.53 345 SER A C 1
ATOM 2755 O O . SER A 1 345 ? 20.861 -3.433 1.621 1.00 60.53 345 SER A O 1
ATOM 2757 N N . GLY A 1 346 ? 21.242 -2.888 3.756 1.00 61.41 346 GLY A N 1
ATOM 2758 C CA . GLY A 1 346 ? 21.225 -1.433 3.544 1.00 61.41 346 GLY A CA 1
ATOM 2759 C C . GLY A 1 346 ? 20.812 -0.622 4.775 1.00 61.41 346 GLY A C 1
ATOM 2760 O O . GLY A 1 346 ? 20.881 0.604 4.763 1.00 61.41 346 GLY A O 1
ATOM 2761 N N . VAL A 1 347 ? 20.391 -1.289 5.855 1.00 61.03 347 VAL A N 1
ATOM 2762 C CA . VAL A 1 347 ? 20.156 -0.648 7.155 1.00 61.03 347 VAL A CA 1
ATOM 2763 C C . VAL A 1 347 ? 21.489 -0.219 7.779 1.00 61.03 347 VAL A C 1
ATOM 2765 O O . VAL A 1 347 ? 22.397 -1.041 7.926 1.00 61.03 347 VAL A O 1
ATOM 2768 N N . THR A 1 348 ? 21.603 1.054 8.169 1.00 65.56 348 THR A N 1
ATOM 2769 C CA . THR A 1 348 ? 22.828 1.599 8.771 1.00 65.56 348 THR A CA 1
ATOM 2770 C C . THR A 1 348 ? 23.162 0.906 10.103 1.00 65.56 348 THR A C 1
ATOM 2772 O O . THR A 1 348 ? 22.255 0.522 10.850 1.00 65.56 348 THR A O 1
ATOM 2775 N N . PRO A 1 349 ? 24.452 0.762 10.468 1.00 66.56 349 PRO A N 1
ATOM 2776 C CA . PRO A 1 349 ? 24.850 0.145 11.739 1.00 66.56 349 PRO A CA 1
ATOM 2777 C C . PRO A 1 349 ? 24.278 0.844 12.981 1.00 66.56 349 PRO A C 1
ATOM 2779 O O . PRO A 1 349 ? 24.060 0.198 14.004 1.00 66.56 349 PRO A O 1
ATOM 2782 N N . THR A 1 350 ? 24.033 2.154 12.901 1.00 69.38 350 THR A N 1
ATOM 2783 C CA . THR A 1 350 ? 23.379 2.939 13.956 1.00 69.38 350 THR A CA 1
ATOM 2784 C C . THR A 1 350 ? 21.920 2.534 14.123 1.00 69.38 350 THR A C 1
ATOM 2786 O O . THR A 1 350 ? 21.506 2.239 15.239 1.00 69.38 350 THR A O 1
ATOM 2789 N N . LEU A 1 351 ? 21.171 2.414 13.023 1.00 65.62 351 LEU A N 1
ATOM 2790 C CA . LEU A 1 351 ? 19.765 2.012 13.048 1.00 65.62 351 LEU A CA 1
ATOM 2791 C C . LEU A 1 351 ? 19.591 0.543 13.467 1.00 65.62 351 LEU A C 1
ATOM 2793 O O . LEU A 1 351 ? 18.626 0.193 14.135 1.00 65.62 351 LEU A O 1
ATOM 2797 N N . ARG A 1 352 ? 20.563 -0.325 13.159 1.00 70.00 352 ARG A N 1
ATOM 2798 C CA . ARG A 1 352 ? 20.590 -1.693 13.707 1.00 70.00 352 ARG A CA 1
ATOM 2799 C C . ARG A 1 352 ? 20.773 -1.704 15.222 1.00 70.00 352 ARG A C 1
ATOM 2801 O O . ARG A 1 352 ? 20.058 -2.433 15.901 1.00 70.00 352 ARG A O 1
ATOM 2808 N N . ARG A 1 353 ? 21.683 -0.873 15.749 1.00 71.50 353 ARG A N 1
ATOM 2809 C CA . ARG A 1 353 ? 21.904 -0.737 17.198 1.00 71.50 353 ARG A CA 1
ATOM 2810 C C . ARG A 1 353 ? 20.674 -0.193 17.919 1.00 71.50 353 ARG A C 1
ATOM 2812 O O . ARG A 1 353 ? 20.305 -0.751 18.945 1.00 71.50 353 ARG A O 1
ATOM 2819 N N . THR A 1 354 ? 20.018 0.836 17.383 1.00 72.75 354 THR A N 1
ATOM 2820 C CA . THR A 1 354 ? 18.797 1.391 17.997 1.00 72.75 354 THR A CA 1
ATOM 2821 C C . THR A 1 354 ? 17.636 0.399 17.989 1.00 72.75 354 THR A C 1
ATOM 2823 O O . THR A 1 354 ? 16.818 0.414 18.900 1.00 72.75 354 THR A O 1
ATOM 2826 N N . LEU A 1 355 ? 17.575 -0.486 16.991 1.00 65.69 355 LEU A N 1
ATOM 2827 C CA . LEU A 1 355 ? 16.553 -1.530 16.884 1.00 65.69 355 LEU A CA 1
ATOM 2828 C C . LEU A 1 355 ? 16.921 -2.845 17.590 1.00 65.69 355 LEU A C 1
ATOM 2830 O O . LEU A 1 355 ? 16.157 -3.805 17.499 1.00 65.69 355 LEU A O 1
ATOM 2834 N N . GLY A 1 356 ? 18.079 -2.919 18.259 1.00 70.50 356 GLY A N 1
ATOM 2835 C CA . GLY A 1 356 ? 18.540 -4.133 18.943 1.00 70.50 356 GLY A CA 1
ATOM 2836 C C . GLY A 1 356 ? 18.833 -5.311 18.005 1.00 70.50 356 GLY A C 1
ATOM 2837 O O . GLY A 1 356 ? 18.797 -6.462 18.432 1.00 70.50 356 GLY A O 1
ATOM 2838 N N . ILE A 1 357 ? 19.101 -5.050 16.722 1.00 70.19 357 ILE A N 1
ATOM 2839 C CA . ILE A 1 357 ? 19.399 -6.087 15.727 1.00 70.19 357 ILE A CA 1
ATOM 2840 C C . ILE A 1 357 ? 20.897 -6.415 15.807 1.00 70.19 357 ILE A C 1
ATOM 2842 O O . ILE A 1 357 ? 21.714 -5.499 15.649 1.00 70.19 357 ILE A O 1
ATOM 2846 N N . PRO A 1 358 ? 21.290 -7.688 16.008 1.00 61.84 358 PRO A N 1
ATOM 2847 C CA . PRO A 1 358 ? 22.697 -8.061 16.043 1.00 61.84 358 PRO A CA 1
ATOM 2848 C C . PRO A 1 358 ? 23.396 -7.693 14.728 1.00 61.84 358 PRO A C 1
ATOM 2850 O O . PRO A 1 358 ? 22.872 -7.885 13.628 1.00 61.84 358 PRO A O 1
ATOM 2853 N N . SER A 1 359 ? 24.588 -7.106 14.847 1.00 57.59 359 SER A N 1
ATOM 2854 C CA . SER A 1 359 ? 25.424 -6.773 13.695 1.00 57.59 359 SER A CA 1
ATOM 2855 C C . SER A 1 359 ? 25.824 -8.057 12.971 1.00 57.59 359 SER A C 1
ATOM 2857 O O . SER A 1 359 ? 26.290 -8.995 13.602 1.00 57.59 359 SER A O 1
ATOM 2859 N N . VAL A 1 360 ? 25.735 -8.079 11.639 1.00 57.69 360 VAL A N 1
ATOM 2860 C CA . VAL A 1 360 ? 26.186 -9.218 10.809 1.00 57.69 360 VAL A CA 1
ATOM 2861 C C . VAL A 1 360 ? 27.669 -9.557 11.059 1.00 57.69 360 VAL A C 1
ATOM 2863 O O . VAL A 1 360 ? 28.096 -10.681 10.824 1.00 57.69 360 VAL A O 1
ATOM 2866 N N . ALA A 1 361 ? 28.450 -8.620 11.609 1.00 53.47 361 ALA A N 1
ATOM 2867 C CA . ALA A 1 361 ? 29.832 -8.860 12.019 1.00 53.47 361 ALA A CA 1
ATOM 2868 C C . ALA A 1 361 ? 29.991 -9.812 13.227 1.00 53.47 361 ALA A C 1
ATOM 2870 O O . ALA A 1 361 ? 31.105 -10.253 13.473 1.00 53.47 361 ALA A O 1
ATOM 2871 N N . SER A 1 362 ? 28.924 -10.151 13.965 1.00 47.72 362 SER A N 1
ATOM 2872 C CA . SER A 1 362 ? 28.972 -11.099 15.095 1.00 47.72 362 SER A CA 1
ATOM 2873 C C . SER A 1 362 ? 28.586 -12.540 14.721 1.00 47.72 362 SER A C 1
ATOM 2875 O O . SER A 1 362 ? 28.318 -13.343 15.607 1.00 47.72 362 SER A O 1
ATOM 2877 N N . MET A 1 363 ? 28.494 -12.856 13.424 1.00 41.06 363 MET A N 1
ATOM 2878 C CA . MET A 1 363 ? 28.157 -14.187 12.888 1.00 41.06 363 MET A CA 1
ATOM 2879 C C . MET A 1 363 ? 29.317 -14.816 12.091 1.00 41.06 363 MET A C 1
ATOM 2881 O O . MET A 1 363 ? 29.086 -15.598 11.170 1.00 41.06 363 MET A O 1
ATOM 2885 N N . ARG A 1 364 ? 30.566 -14.465 12.417 1.00 36.00 364 ARG A N 1
ATOM 2886 C CA . ARG A 1 364 ? 31.762 -15.142 11.900 1.00 36.00 364 ARG A CA 1
ATOM 2887 C C . ARG A 1 364 ? 32.559 -15.772 13.020 1.00 36.00 364 ARG A C 1
ATOM 2889 O O . ARG A 1 364 ? 32.712 -15.087 14.055 1.00 36.00 364 ARG A O 1
#

pLDDT: mean 82.26, std 13.83, range [36.0, 97.0]

Radius of gyration: 33.69 Å; chains: 1; bounding box: 69×65×92 Å

Organism: NCBI:txid2316726

Sequence (364 aa):
MSIGTAEALQRLFSQWKREVLANVSSDVERAELQKQLALREGELLASASDGSTASLFSDLMGLGKEGAPSFDSISRPMLVQDFDESVIETQLHATAELYYIYQHDRMKVFQVAGALLRLFHDGRMRIQRGPGARALYLLEKHQPLRYKPRDRQLAYRRAFNYGALAPPPGAVMFRNFHREFVAFVSAIAQYFRDLLIGEVIRGSQHLNERPFASQATIQRLGTDIRWQIDRATYGNILALTVEVGEYLKTILDALETPDIKKAFDANTKWDVIEVVSQRYLGGTGDISQRSKMADAGRLLLNFVADNPFKTRDFKDFQTEVMPLGPVAEEWIAAYRMTPEGRTFSGVTPTLRRTLGIPSVASMR